Protein AF-0000000072570089 (afdb_homodimer)

Structure (mmCIF, N/CA/C/O backbone):
data_AF-0000000072570089-model_v1
#
loop_
_entity.id
_entity.type
_entity.pdbx_description
1 polymer 'Hypothetical integral membrane protein'
#
loop_
_atom_site.group_PDB
_atom_site.id
_atom_site.type_symbol
_atom_site.label_atom_id
_atom_site.label_alt_id
_atom_site.label_comp_id
_atom_site.label_asym_id
_atom_site.label_entity_id
_atom_site.label_seq_id
_atom_site.pdbx_PDB_ins_code
_atom_site.Cartn_x
_atom_site.Cartn_y
_atom_site.Cartn_z
_atom_site.occupancy
_atom_site.B_iso_or_equiv
_atom_site.auth_seq_id
_atom_site.auth_comp_id
_atom_site.auth_asym_id
_atom_site.auth_atom_id
_atom_site.pdbx_PDB_model_num
ATOM 1 N N . MET A 1 1 ? -18.391 11.695 4.672 1 82.62 1 MET A N 1
ATOM 2 C CA . MET A 1 1 ? -18.234 10.727 5.754 1 82.62 1 MET A CA 1
ATOM 3 C C . MET A 1 1 ? -19.578 10.422 6.406 1 82.62 1 MET A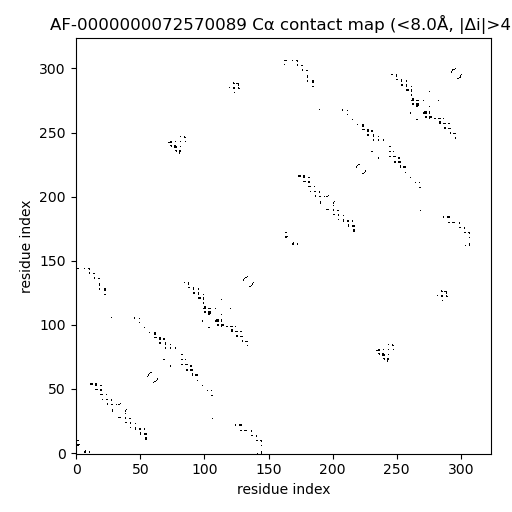 C 1
ATOM 5 O O . MET A 1 1 ? -20.5 11.242 6.367 1 82.62 1 MET A O 1
ATOM 9 N N . PRO A 1 2 ? -19.562 9.242 6.91 1 88.94 2 PRO A N 1
ATOM 10 C CA . PRO A 1 2 ? -20.812 8.867 7.57 1 88.94 2 PRO A CA 1
ATOM 11 C C . PRO A 1 2 ? -21.141 9.758 8.773 1 88.94 2 PRO A C 1
ATOM 13 O O . PRO A 1 2 ? -20.234 10.086 9.555 1 88.94 2 PRO A O 1
ATOM 16 N N . ARG A 1 3 ? -22.375 10.141 8.938 1 89.62 3 ARG A N 1
ATOM 17 C CA . ARG A 1 3 ? -22.797 11.055 9.984 1 89.62 3 ARG A CA 1
ATOM 18 C C . ARG A 1 3 ? -23.469 10.297 11.133 1 89.62 3 ARG A C 1
ATOM 20 O O . ARG A 1 3 ? -23.594 10.828 12.242 1 89.62 3 ARG A O 1
ATOM 27 N N . ASN A 1 4 ? -23.969 9.133 10.883 1 90.31 4 ASN A N 1
ATOM 28 C CA . ASN A 1 4 ? -24.625 8.281 11.867 1 90.31 4 ASN A CA 1
ATOM 29 C C . ASN A 1 4 ? -24.359 6.805 11.602 1 90.31 4 ASN A C 1
ATOM 31 O O . ASN A 1 4 ? -23.672 6.453 10.641 1 90.31 4 ASN A O 1
ATOM 35 N N . LYS A 1 5 ? -24.859 5.988 12.43 1 90.44 5 LYS A N 1
ATOM 36 C CA . LYS A 1 5 ? -24.594 4.551 12.367 1 90.44 5 LYS A CA 1
ATOM 37 C C . LYS A 1 5 ? -25.188 3.939 11.109 1 90.44 5 LYS A C 1
ATOM 39 O O . LYS A 1 5 ? -24.594 3.049 10.5 1 90.44 5 LYS A O 1
ATOM 44 N N . LYS A 1 6 ? -26.359 4.398 10.812 1 92.19 6 LYS A N 1
ATOM 45 C CA . LYS A 1 6 ? -27.016 3.871 9.625 1 92.19 6 LYS A CA 1
ATOM 46 C C . LYS A 1 6 ? -26.203 4.148 8.367 1 92.19 6 LYS A C 1
ATOM 48 O O . LYS A 1 6 ? -26.016 3.26 7.535 1 92.19 6 LYS A O 1
ATOM 53 N N . GLU A 1 7 ? -25.766 5.371 8.234 1 93.12 7 GLU A N 1
ATOM 54 C CA . GLU A 1 7 ? -24.922 5.734 7.098 1 93.12 7 GLU A CA 1
ATOM 55 C C . GLU A 1 7 ? -23.625 4.949 7.098 1 93.12 7 GLU A C 1
ATOM 57 O O . GLU A 1 7 ? -23.094 4.594 6.039 1 93.12 7 GLU A O 1
ATOM 62 N N . GLY A 1 8 ? -23.141 4.668 8.281 1 91.12 8 GLY A N 1
ATOM 63 C CA . GLY A 1 8 ? -21.938 3.875 8.406 1 91.12 8 GLY A CA 1
ATOM 64 C C . GLY A 1 8 ? -22.094 2.451 7.914 1 91.12 8 GLY A C 1
ATOM 65 O O . GLY A 1 8 ? -21.219 1.912 7.25 1 91.12 8 GLY A O 1
ATOM 66 N N . ILE A 1 9 ? -23.156 1.949 8.273 1 90.38 9 ILE A N 1
ATOM 67 C CA . ILE A 1 9 ? -23.438 0.578 7.875 1 90.38 9 ILE A CA 1
ATOM 68 C C . ILE A 1 9 ? -23.609 0.51 6.355 1 90.38 9 ILE A C 1
ATOM 70 O O . ILE A 1 9 ? -23.094 -0.406 5.711 1 90.38 9 ILE A O 1
ATOM 74 N N . ILE A 1 10 ? -24.297 1.444 5.812 1 91.31 10 ILE A N 1
ATOM 75 C CA . ILE A 1 10 ? -24.516 1.472 4.371 1 91.31 10 ILE A CA 1
ATOM 76 C C . ILE A 1 10 ? -23.172 1.622 3.648 1 91.31 10 ILE A C 1
ATOM 78 O O . ILE A 1 10 ? -22.906 0.933 2.66 1 91.31 10 ILE A O 1
ATOM 82 N N . PHE A 1 11 ? -22.406 2.537 4.129 1 92.94 11 PHE A N 1
ATOM 83 C CA . PHE A 1 11 ? -21.078 2.738 3.568 1 92.94 11 PHE A CA 1
ATOM 84 C C . PHE A 1 11 ? -20.281 1.444 3.604 1 92.94 11 PHE A C 1
ATOM 86 O O . PHE A 1 11 ? -19.656 1.062 2.607 1 92.94 11 PHE A O 1
ATOM 93 N N . GLY A 1 12 ? -20.297 0.784 4.699 1 91.81 12 GLY A N 1
ATOM 94 C CA . GLY A 1 12 ? -19.578 -0.462 4.879 1 91.81 12 GLY A CA 1
ATOM 95 C C . GLY A 1 12 ? -20.062 -1.572 3.965 1 91.81 12 GLY A C 1
ATOM 96 O O . GLY A 1 12 ? -19.25 -2.305 3.391 1 91.81 12 GLY A O 1
ATOM 97 N N . ILE A 1 13 ? -21.297 -1.671 3.873 1 94.12 13 ILE A N 1
ATOM 98 C CA . ILE A 1 13 ? -21.891 -2.707 3.039 1 94.12 13 ILE A CA 1
ATOM 99 C C . ILE A 1 13 ? -21.516 -2.479 1.579 1 94.12 13 ILE A C 1
ATOM 101 O O . ILE A 1 13 ? -21.094 -3.412 0.887 1 94.12 13 ILE A O 1
ATOM 105 N N . THR A 1 14 ? -21.672 -1.261 1.138 1 95.44 14 THR A N 1
ATOM 106 C CA . THR A 1 14 ? -21.344 -0.935 -0.244 1 95.44 14 THR A CA 1
ATOM 107 C C . THR A 1 14 ? -19.875 -1.248 -0.537 1 95.44 14 THR A C 1
ATOM 109 O O . THR A 1 14 ? -19.562 -1.878 -1.548 1 95.44 14 THR A O 1
ATOM 112 N N . MET A 1 15 ? -19.047 -0.825 0.347 1 95.5 15 MET A N 1
ATOM 113 C CA . MET A 1 15 ? -17.609 -1.066 0.174 1 95.5 15 MET A CA 1
ATOM 114 C C . MET A 1 15 ? -17.312 -2.561 0.138 1 95.5 15 MET A C 1
ATOM 116 O O . MET A 1 15 ? -16.562 -3.025 -0.713 1 95.5 15 MET A O 1
ATOM 120 N N . CYS A 1 16 ? -17.922 -3.236 0.971 1 96.5 16 CYS A N 1
ATOM 121 C CA . CYS A 1 16 ? -17.672 -4.668 1.108 1 96.5 16 CYS A CA 1
ATOM 122 C C . CYS A 1 16 ? -18.172 -5.43 -0.115 1 96.5 16 CYS A C 1
ATOM 124 O O . CYS A 1 16 ? -17.531 -6.375 -0.57 1 96.5 16 CYS A O 1
ATOM 126 N N . VAL A 1 17 ? -19.297 -5.066 -0.592 1 96.62 17 VAL A N 1
ATOM 127 C CA . VAL A 1 17 ? -19.859 -5.715 -1.77 1 96.62 17 VAL A CA 1
ATOM 128 C C . VAL A 1 17 ? -18.906 -5.57 -2.949 1 96.62 17 VAL A C 1
ATOM 130 O O . VAL A 1 17 ? -18.609 -6.551 -3.641 1 96.62 17 VAL A O 1
ATOM 133 N N . ILE A 1 18 ? -18.438 -4.406 -3.168 1 97.25 18 ILE A N 1
ATOM 134 C CA . ILE A 1 18 ? -17.531 -4.137 -4.273 1 97.25 18 ILE A CA 1
ATOM 135 C C . ILE A 1 18 ? -16.234 -4.926 -4.082 1 97.25 18 ILE A C 1
ATOM 137 O O . ILE A 1 18 ? -15.773 -5.613 -4.996 1 97.25 18 ILE A O 1
ATOM 141 N N . MET A 1 19 ? -15.703 -4.91 -2.908 1 97.56 19 MET A N 1
ATOM 142 C CA . MET A 1 19 ? -14.414 -5.535 -2.625 1 97.56 19 MET A CA 1
ATOM 143 C C . MET A 1 19 ? -14.508 -7.051 -2.75 1 97.56 19 MET A C 1
ATOM 145 O O . MET A 1 19 ? -13.656 -7.684 -3.379 1 97.56 19 MET A O 1
ATOM 149 N N . VAL A 1 20 ? -15.531 -7.582 -2.174 1 96.56 20 VAL A N 1
ATOM 150 C CA . VAL A 1 20 ? -15.695 -9.031 -2.176 1 96.56 20 VAL A CA 1
ATOM 151 C C . VAL A 1 20 ? -15.953 -9.523 -3.602 1 96.56 20 VAL A C 1
ATOM 153 O O . VAL A 1 20 ? -15.445 -10.57 -4 1 96.56 20 VAL A O 1
ATOM 156 N N . PHE A 1 21 ? -16.672 -8.789 -4.336 1 95.5 21 PHE A N 1
ATOM 157 C CA . PHE A 1 21 ? -17 -9.188 -5.703 1 95.5 21 PHE A CA 1
ATOM 158 C C . PHE A 1 21 ? -15.75 -9.211 -6.574 1 95.5 21 PHE A C 1
ATOM 160 O O . PHE A 1 21 ? -15.43 -10.227 -7.195 1 95.5 21 PHE A O 1
ATOM 167 N N . PHE A 1 22 ? -15.07 -8.18 -6.59 1 95.44 22 PHE A N 1
ATOM 168 C CA . PHE A 1 22 ? -13.93 -8.055 -7.48 1 95.44 22 PHE A CA 1
ATOM 169 C C . PHE A 1 22 ? -12.758 -8.906 -6.984 1 95.44 22 PHE A C 1
ATOM 171 O O . PHE A 1 22 ? -12.031 -9.5 -7.785 1 95.44 22 PHE A O 1
ATOM 178 N N . MET A 1 23 ? -12.578 -8.969 -5.723 1 95.69 23 MET A N 1
ATOM 179 C CA . MET A 1 23 ? -11.508 -9.805 -5.188 1 95.69 23 MET A CA 1
ATOM 180 C C . MET A 1 23 ? -11.82 -11.289 -5.379 1 95.69 23 MET A C 1
ATOM 182 O O . MET A 1 23 ? -10.922 -12.094 -5.621 1 95.69 23 MET A O 1
ATOM 186 N N . GLY A 1 24 ? -13.078 -11.602 -5.176 1 93.25 24 GLY A N 1
ATOM 187 C CA . GLY A 1 24 ? -13.484 -12.969 -5.461 1 93.25 24 GLY A CA 1
ATOM 188 C C . GLY A 1 24 ? -13.25 -13.375 -6.906 1 93.25 24 GLY A C 1
ATOM 189 O O . GLY A 1 24 ? -12.727 -14.453 -7.176 1 93.25 24 GLY A O 1
ATOM 190 N N . MET A 1 25 ? -13.641 -12.477 -7.77 1 92.25 25 MET A N 1
ATOM 191 C CA . MET A 1 25 ? -13.438 -12.719 -9.195 1 92.25 25 MET A CA 1
ATOM 192 C C . MET A 1 25 ? -11.953 -12.898 -9.508 1 92.25 25 MET A C 1
ATOM 194 O O . MET A 1 25 ? -11.578 -13.805 -10.242 1 92.25 25 MET A O 1
ATOM 198 N N . LEU A 1 26 ? -11.195 -12.125 -8.93 1 92.38 26 LEU A N 1
ATOM 199 C CA . LEU A 1 26 ? -9.75 -12.18 -9.156 1 92.38 26 LEU A CA 1
ATOM 200 C C . LEU A 1 26 ? -9.172 -13.492 -8.656 1 92.38 26 LEU A C 1
ATOM 202 O O . LEU A 1 26 ? -8.469 -14.188 -9.391 1 92.38 26 LEU A O 1
ATOM 206 N N . ASN A 1 27 ? -9.461 -13.859 -7.492 1 91.5 27 ASN A N 1
ATOM 207 C CA . ASN A 1 27 ? -8.891 -15.039 -6.859 1 91.5 27 ASN A CA 1
ATOM 208 C C . ASN A 1 27 ? -9.359 -16.328 -7.539 1 91.5 27 ASN A C 1
ATOM 210 O O . ASN A 1 27 ? -8.562 -17.234 -7.766 1 91.5 27 ASN A O 1
ATOM 214 N N . ILE A 1 28 ? -10.602 -16.391 -7.855 1 89.5 28 ILE A N 1
ATOM 215 C CA . ILE A 1 28 ? -11.148 -17.594 -8.477 1 89.5 28 ILE A CA 1
ATOM 216 C C . ILE A 1 28 ? -10.625 -17.719 -9.906 1 89.5 28 ILE A C 1
ATOM 218 O O . ILE A 1 28 ? -10.344 -18.828 -10.375 1 89.5 28 ILE A O 1
ATOM 222 N N . SER A 1 29 ? -10.531 -16.594 -10.617 1 90.38 29 SER A N 1
ATOM 223 C CA . SER A 1 29 ? -9.969 -16.609 -11.961 1 90.38 29 SER A CA 1
ATOM 224 C C . SER A 1 29 ? -8.531 -17.094 -11.961 1 90.38 29 SER A C 1
ATOM 226 O O . SER A 1 29 ? -8.125 -17.844 -12.844 1 90.38 29 SER A O 1
ATOM 228 N N . ILE A 1 30 ? -7.77 -16.703 -11.039 1 87.44 30 ILE A N 1
ATOM 229 C CA . ILE A 1 30 ? -6.375 -17.109 -10.93 1 87.44 30 ILE A CA 1
ATOM 230 C C . ILE A 1 30 ? -6.305 -18.594 -10.586 1 87.44 30 ILE A C 1
ATOM 232 O O . ILE A 1 30 ? -5.48 -19.328 -11.141 1 87.44 30 ILE A O 1
ATOM 236 N N . HIS A 1 31 ? -7.109 -19.016 -9.719 1 84.62 31 HIS A N 1
ATOM 237 C CA . HIS A 1 31 ? -7.148 -20.422 -9.312 1 84.62 31 HIS A CA 1
ATOM 238 C C . HIS A 1 31 ? -7.5 -21.312 -10.492 1 84.62 31 HIS A C 1
ATOM 240 O O . HIS A 1 31 ? -6.957 -22.422 -10.617 1 84.62 31 HIS A O 1
ATOM 246 N N . HIS A 1 32 ? -8.336 -20.828 -11.359 1 84.69 32 HIS A N 1
ATOM 247 C CA . HIS A 1 32 ? -8.773 -21.625 -12.492 1 84.69 32 HIS A CA 1
ATOM 248 C C . HIS A 1 32 ? -7.91 -21.359 -13.719 1 84.69 32 HIS A C 1
ATOM 250 O O . HIS A 1 32 ? -7.934 -22.141 -14.68 1 84.69 32 HIS A O 1
ATOM 256 N N . GLY A 1 33 ? -7.195 -20.281 -13.695 1 83.81 33 GLY A N 1
ATOM 257 C CA . GLY A 1 33 ? -6.281 -19.953 -14.773 1 83.81 33 GLY A CA 1
ATOM 258 C C . GLY A 1 33 ? -6.965 -19.25 -15.938 1 83.81 33 GLY A C 1
ATOM 259 O O . GLY A 1 33 ? -6.328 -18.953 -16.938 1 83.81 33 GLY A O 1
ATOM 260 N N . VAL A 1 34 ? -8.258 -19.156 -15.914 1 82.12 34 VAL A N 1
ATOM 261 C CA . VAL A 1 34 ? -9 -18.547 -17 1 82.12 34 VAL A CA 1
ATOM 262 C C . VAL A 1 34 ? -10.18 -17.75 -16.453 1 82.12 34 VAL A C 1
ATOM 264 O O . VAL A 1 34 ? -10.617 -17.984 -15.32 1 82.12 34 VAL A O 1
ATOM 267 N N . PHE A 1 35 ? -10.461 -16.781 -17.219 1 84.75 35 PHE A N 1
ATOM 268 C CA . PHE A 1 35 ? -11.695 -16.062 -16.891 1 84.75 35 PHE A CA 1
ATOM 269 C C . PHE A 1 35 ? -12.789 -16.406 -17.906 1 84.75 35 PHE A C 1
ATOM 271 O O . PHE A 1 35 ? -12.75 -15.93 -19.047 1 84.75 35 PHE A O 1
ATOM 278 N N . ASP A 1 36 ? -13.719 -17.312 -17.453 1 87.88 36 ASP A N 1
ATOM 279 C CA . ASP A 1 36 ? -14.82 -17.688 -18.328 1 87.88 36 ASP A CA 1
ATOM 280 C C . ASP A 1 36 ? -16.141 -17.672 -17.578 1 87.88 36 ASP A C 1
ATOM 282 O O . ASP A 1 36 ? -16.219 -17.203 -16.438 1 87.88 36 ASP A O 1
ATOM 286 N N . GLY A 1 37 ? -17.125 -17.938 -18.234 1 87.44 37 GLY A N 1
ATOM 287 C CA . GLY A 1 37 ? -18.453 -17.922 -17.656 1 87.44 37 GLY A CA 1
ATOM 288 C C . GLY A 1 37 ? -18.578 -18.828 -16.438 1 87.44 37 GLY A C 1
ATOM 289 O O . GLY A 1 37 ? -19.297 -18.5 -15.492 1 87.44 37 GLY A O 1
ATOM 290 N N . GLU A 1 38 ? -17.922 -19.891 -16.5 1 87.19 38 GLU A N 1
ATOM 291 C CA . GLU A 1 38 ? -17.938 -20.828 -15.383 1 87.19 38 GLU A CA 1
ATOM 292 C C . GLU A 1 38 ? -17.359 -20.188 -14.125 1 87.19 38 GLU A C 1
ATOM 294 O O . GLU A 1 38 ? -17.891 -20.359 -13.031 1 87.19 38 GLU A O 1
ATOM 299 N N . VAL A 1 39 ? -16.266 -19.484 -14.281 1 85.81 39 VAL A N 1
ATOM 300 C CA . VAL A 1 39 ? -15.617 -18.797 -13.172 1 85.81 39 VAL A CA 1
ATOM 301 C C . VAL A 1 39 ? -16.578 -17.766 -12.57 1 85.81 39 VAL A C 1
ATOM 303 O O . VAL A 1 39 ? -16.672 -17.625 -11.352 1 85.81 39 VAL A O 1
ATOM 306 N N . MET A 1 40 ? -17.297 -17.125 -13.414 1 89.5 40 MET A N 1
ATOM 307 C CA . MET A 1 40 ? -18.266 -16.125 -12.953 1 89.5 40 MET A CA 1
ATOM 308 C C . MET A 1 40 ? -19.359 -16.781 -12.102 1 89.5 40 MET A C 1
ATOM 310 O O . MET A 1 40 ? -19.734 -16.25 -11.055 1 89.5 40 MET A O 1
ATOM 314 N N . ILE A 1 41 ? -19.812 -17.891 -12.539 1 90.94 41 ILE A N 1
ATOM 315 C CA . ILE A 1 41 ? -20.859 -18.609 -11.812 1 90.94 41 ILE A CA 1
ATOM 316 C C . ILE A 1 41 ? -20.328 -19.078 -10.461 1 90.94 41 ILE A C 1
ATOM 318 O O . ILE A 1 41 ? -21.016 -18.953 -9.438 1 90.94 41 ILE A O 1
ATOM 322 N N . ILE A 1 42 ? -19.156 -19.594 -10.445 1 87.94 42 ILE A N 1
ATOM 323 C CA . ILE A 1 42 ? -18.547 -20.047 -9.203 1 87.94 42 ILE A CA 1
ATOM 324 C C . ILE A 1 42 ? -18.391 -18.859 -8.242 1 87.94 42 ILE A C 1
ATOM 326 O O . ILE A 1 42 ? -18.656 -18.984 -7.047 1 87.94 42 ILE A O 1
ATOM 330 N N . CYS A 1 43 ? -17.938 -17.75 -8.805 1 87.88 43 CYS A N 1
ATOM 331 C CA . CYS A 1 43 ? -17.766 -16.547 -8.008 1 87.88 43 CYS A CA 1
ATOM 332 C C . CYS A 1 43 ? -19.094 -16.109 -7.387 1 87.88 43 CYS A C 1
ATOM 334 O O . CYS A 1 43 ? -19.141 -15.766 -6.203 1 87.88 43 CYS A O 1
ATOM 336 N N . LEU A 1 44 ? -20.109 -16.156 -8.172 1 91.56 44 LEU A N 1
ATOM 337 C CA . LEU A 1 44 ? -21.422 -15.695 -7.715 1 91.56 44 LEU A CA 1
ATOM 338 C C . LEU A 1 44 ? -21.969 -16.609 -6.633 1 91.56 44 LEU A C 1
ATOM 340 O O . LEU A 1 44 ? -22.641 -16.156 -5.699 1 91.56 44 LEU A O 1
ATOM 344 N N . LYS A 1 45 ? -21.672 -17.844 -6.754 1 90.94 45 LYS A N 1
ATOM 345 C CA . LYS A 1 45 ? -22.141 -18.812 -5.766 1 90.94 45 LYS A CA 1
ATOM 346 C C . LYS A 1 45 ? -21.391 -18.656 -4.445 1 90.94 45 LYS A C 1
ATOM 348 O O . LYS A 1 45 ? -21.953 -18.875 -3.373 1 90.94 45 LYS A O 1
ATOM 353 N N . ALA A 1 46 ? -20.172 -18.281 -4.551 1 90.5 46 ALA A N 1
ATOM 354 C CA . ALA A 1 46 ? -19.344 -18.141 -3.357 1 90.5 46 ALA A CA 1
ATOM 355 C C . ALA A 1 46 ? -19.562 -16.766 -2.705 1 90.5 46 ALA A C 1
ATOM 357 O O . ALA A 1 46 ? -19.234 -16.578 -1.532 1 90.5 46 ALA A O 1
ATOM 358 N N . PHE A 1 47 ? -20.125 -15.867 -3.404 1 94.12 47 PHE A N 1
ATOM 359 C CA . PHE A 1 47 ? -20.203 -14.461 -3.035 1 94.12 47 PHE A CA 1
ATOM 360 C C . PHE A 1 47 ? -20.984 -14.281 -1.738 1 94.12 47 PHE A C 1
ATOM 362 O O . PHE A 1 47 ? -20.516 -13.602 -0.818 1 94.12 47 PHE A O 1
ATOM 369 N N . PRO A 1 48 ? -22.109 -14.852 -1.573 1 94.94 48 PRO A N 1
ATOM 370 C CA . PRO A 1 48 ? -22.906 -14.57 -0.371 1 94.94 48 PRO A CA 1
ATOM 371 C C . PRO A 1 48 ? -22.188 -14.977 0.913 1 94.94 48 PRO A C 1
ATOM 373 O O . PRO A 1 48 ? -22.188 -14.227 1.894 1 94.94 48 PRO A O 1
ATOM 376 N N . VAL A 1 49 ? -21.625 -16.109 0.9 1 95.69 49 VAL A N 1
ATOM 377 C CA . VAL A 1 49 ? -20.953 -16.609 2.096 1 95.69 49 VAL A CA 1
ATOM 378 C C . VAL A 1 49 ? -19.719 -15.734 2.389 1 95.69 49 VAL A C 1
ATOM 380 O O . VAL A 1 49 ? -19.516 -15.305 3.527 1 95.69 49 VAL A O 1
ATOM 383 N N . THR A 1 50 ? -18.938 -15.516 1.369 1 95.62 50 THR A N 1
ATOM 384 C CA . THR A 1 50 ? -17.734 -14.703 1.544 1 95.62 50 THR A CA 1
ATOM 385 C C . THR A 1 50 ? -18.094 -13.297 2.008 1 95.62 50 THR A C 1
ATOM 387 O O . THR A 1 50 ? -17.391 -12.711 2.832 1 95.62 50 THR A O 1
ATOM 390 N N . PHE A 1 51 ? -19.156 -12.789 1.481 1 96.75 51 PHE A N 1
ATOM 391 C CA . PHE A 1 51 ? -19.609 -11.453 1.848 1 96.75 51 PHE A CA 1
ATOM 392 C C . PHE A 1 51 ? -19.969 -11.391 3.328 1 96.75 51 PHE A C 1
ATOM 394 O O . PHE A 1 51 ? -19.531 -10.477 4.035 1 96.75 51 PHE A O 1
ATOM 401 N N . ILE A 1 52 ? -20.703 -12.281 3.744 1 96.69 52 ILE A N 1
ATOM 402 C CA . ILE A 1 52 ? -21.141 -12.305 5.133 1 96.69 52 ILE A CA 1
ATOM 403 C C . ILE A 1 52 ? -19.938 -12.43 6.062 1 96.69 52 ILE A C 1
ATOM 405 O O . ILE A 1 52 ? -19.828 -11.688 7.039 1 96.69 52 ILE A O 1
ATOM 409 N N . VAL A 1 53 ? -19.109 -13.312 5.801 1 96.88 53 VAL A N 1
ATOM 410 C CA . VAL A 1 53 ? -17.938 -13.539 6.629 1 96.88 53 VAL A CA 1
ATOM 411 C C . VAL A 1 53 ? -17.062 -12.289 6.648 1 96.88 53 VAL A C 1
ATOM 413 O O . VAL A 1 53 ? -16.641 -11.844 7.711 1 96.88 53 VAL A O 1
ATOM 416 N N . ALA A 1 54 ? -16.828 -11.734 5.473 1 96.75 54 ALA A N 1
ATOM 417 C CA . ALA A 1 54 ? -15.992 -10.539 5.367 1 96.75 54 ALA A CA 1
ATOM 418 C C . ALA A 1 54 ? -16.625 -9.367 6.121 1 96.75 54 ALA A C 1
ATOM 420 O O . ALA A 1 54 ? -15.922 -8.617 6.809 1 96.75 54 ALA A O 1
ATOM 421 N N . PHE A 1 55 ? -17.859 -9.281 6.012 1 95.62 55 PHE A N 1
ATOM 422 C CA . PHE A 1 55 ? -18.562 -8.18 6.652 1 95.62 55 PHE A CA 1
ATOM 423 C C . PHE A 1 55 ? -18.484 -8.297 8.172 1 95.62 55 PHE A C 1
ATOM 425 O O . PHE A 1 55 ? -18.297 -7.301 8.867 1 95.62 55 PHE A O 1
ATOM 432 N N . ILE A 1 56 ? -18.625 -9.422 8.609 1 95.81 56 ILE A N 1
ATOM 433 C CA . ILE A 1 56 ? -18.562 -9.664 10.047 1 95.81 56 ILE A CA 1
ATOM 434 C C . ILE A 1 56 ? -17.156 -9.391 10.562 1 95.81 56 ILE A C 1
ATOM 436 O O . ILE A 1 56 ? -16.969 -8.703 11.57 1 95.81 56 ILE A O 1
ATOM 440 N N . ILE A 1 57 ? -16.203 -9.875 9.922 1 96.5 57 ILE A N 1
ATOM 441 C CA . ILE A 1 57 ? -14.82 -9.703 10.328 1 96.5 57 ILE A CA 1
ATOM 442 C C . ILE A 1 57 ? -14.453 -8.227 10.289 1 96.5 57 ILE A C 1
ATOM 444 O O . ILE A 1 57 ? -13.789 -7.719 11.195 1 96.5 57 ILE A O 1
ATOM 448 N N . GLU A 1 58 ? -14.883 -7.578 9.242 1 94.88 58 GLU A N 1
ATOM 449 C CA . GLU A 1 58 ? -14.602 -6.152 9.109 1 94.88 58 GLU A CA 1
ATOM 450 C C . GLU A 1 58 ? -15.188 -5.359 10.281 1 94.88 58 GLU A C 1
ATOM 452 O O . GLU A 1 58 ? -14.516 -4.5 10.852 1 94.88 58 GLU A O 1
ATOM 457 N N . GLY A 1 59 ? -16.391 -5.559 10.602 1 92.25 59 GLY A N 1
ATOM 458 C CA . GLY A 1 59 ? -17.078 -4.809 11.656 1 92.25 59 GLY A CA 1
ATOM 459 C C . GLY A 1 59 ? -16.625 -5.199 13.047 1 92.25 59 GLY A C 1
ATOM 460 O O . GLY A 1 59 ? -16.5 -4.348 13.93 1 92.25 59 GLY A O 1
ATOM 461 N N . ALA A 1 60 ? -16.281 -6.422 13.234 1 94.19 60 ALA A N 1
ATOM 462 C CA . ALA A 1 60 ? -16.031 -6.938 14.57 1 94.19 60 ALA A CA 1
ATOM 463 C C . ALA A 1 60 ? -14.547 -6.867 14.922 1 94.19 60 ALA A C 1
ATOM 465 O O . ALA A 1 60 ? -14.188 -6.672 16.078 1 94.19 60 ALA A O 1
ATOM 466 N N . ILE A 1 61 ? -13.711 -7.008 14 1 95.81 61 ILE A N 1
ATOM 467 C CA . ILE A 1 61 ? -12.289 -7.125 14.297 1 95.81 61 ILE A CA 1
ATOM 468 C C . ILE A 1 61 ? -11.523 -6.008 13.602 1 95.81 61 ILE A C 1
ATOM 470 O O . ILE A 1 61 ? -10.992 -5.105 14.25 1 95.81 61 ILE A O 1
ATOM 474 N N . VAL A 1 62 ? -11.586 -5.992 12.32 1 95.75 62 VAL A N 1
ATOM 475 C CA . VAL A 1 62 ? -10.727 -5.117 11.531 1 95.75 62 VAL A CA 1
ATOM 476 C C . VAL A 1 62 ? -11.102 -3.658 11.781 1 95.75 62 VAL A C 1
ATOM 478 O O . VAL A 1 62 ? -10.227 -2.797 11.875 1 95.75 62 VAL A O 1
ATOM 481 N N . GLY A 1 63 ? -12.383 -3.373 11.883 1 93.69 63 GLY A N 1
ATOM 482 C CA . GLY A 1 63 ? -12.828 -2.018 12.172 1 93.69 63 GLY A CA 1
ATOM 483 C C . GLY A 1 63 ? -12.305 -1.493 13.5 1 93.69 63 GLY A C 1
ATOM 484 O O . GLY A 1 63 ? -11.883 -0.341 13.594 1 93.69 63 GLY A O 1
ATOM 485 N N . LYS A 1 64 ? -12.352 -2.283 14.469 1 95.38 64 LYS A N 1
ATOM 486 C CA . LYS A 1 64 ? -11.859 -1.89 15.781 1 95.38 64 LYS A CA 1
ATOM 487 C C . LYS A 1 64 ? -10.352 -1.651 15.758 1 95.38 64 LYS A C 1
ATOM 489 O O . LYS A 1 64 ? -9.859 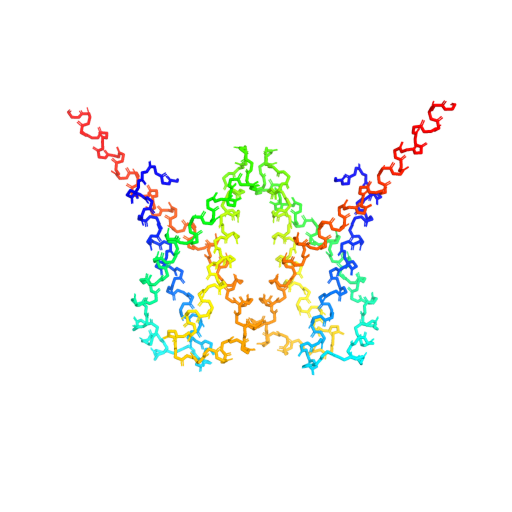-0.673 16.328 1 95.38 64 LYS A O 1
ATOM 494 N N . VAL A 1 65 ? -9.68 -2.533 15.164 1 96.44 65 VAL A N 1
ATOM 495 C CA . VAL A 1 65 ? -8.227 -2.406 15.055 1 96.44 65 VAL A CA 1
ATOM 496 C C . VAL A 1 65 ? -7.875 -1.147 14.273 1 96.44 65 VAL A C 1
ATOM 498 O O . VAL A 1 65 ? -6.973 -0.4 14.656 1 96.44 65 VAL A O 1
ATOM 501 N N . ASN A 1 66 ? -8.594 -0.958 13.164 1 95.62 66 ASN A N 1
ATOM 502 C CA . ASN A 1 66 ? -8.375 0.226 12.344 1 95.62 66 ASN A CA 1
ATOM 503 C C . ASN A 1 66 ? -8.578 1.51 13.141 1 95.62 66 ASN A C 1
ATOM 505 O O . ASN A 1 66 ? -7.797 2.455 13.016 1 95.62 66 ASN A O 1
ATOM 509 N N . GLY A 1 67 ? -9.688 1.519 13.914 1 94.75 67 GLY A N 1
ATOM 510 C CA . GLY A 1 67 ? -9.93 2.676 14.766 1 94.75 67 GLY A CA 1
ATOM 511 C C . GLY A 1 67 ? -8.773 2.988 15.695 1 94.75 67 GLY A C 1
ATOM 512 O O . GLY A 1 67 ? -8.367 4.145 15.82 1 94.75 67 GLY A O 1
ATOM 513 N N . MET A 1 68 ? -8.234 2.008 16.266 1 96.38 68 MET A N 1
ATOM 514 C CA . MET A 1 68 ? -7.113 2.16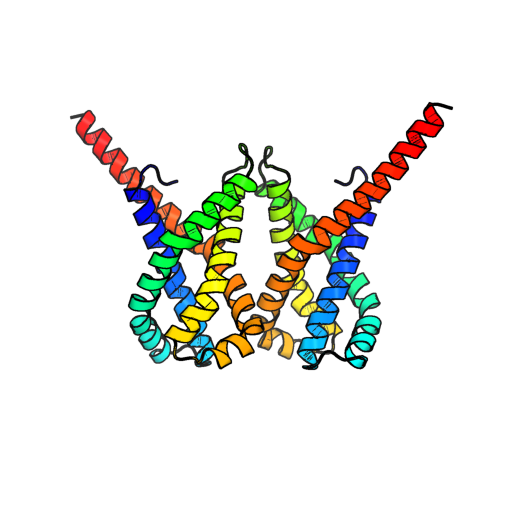6 17.172 1 96.38 68 MET A CA 1
ATOM 515 C C . MET A 1 68 ? -5.879 2.672 16.438 1 96.38 68 MET A C 1
ATOM 517 O O . MET A 1 68 ? -5.16 3.537 16.938 1 96.38 68 MET A O 1
ATOM 521 N N . LEU A 1 69 ? -5.684 2.17 15.32 1 96.06 69 LEU A N 1
ATOM 522 C CA . LEU A 1 69 ? -4.504 2.543 14.547 1 96.06 69 LEU A CA 1
ATOM 523 C C . LEU A 1 69 ? -4.625 3.975 14.031 1 96.06 69 LEU A C 1
ATOM 525 O O . LEU A 1 69 ? -3.643 4.719 14.023 1 96.06 69 LEU A O 1
ATOM 529 N N . LEU A 1 70 ? -5.773 4.273 13.609 1 94.88 70 LEU A N 1
ATOM 530 C CA . LEU A 1 70 ? -5.992 5.633 13.125 1 94.88 70 LEU A CA 1
ATOM 531 C C . LEU A 1 70 ? -5.77 6.648 14.242 1 94.88 70 LEU A C 1
ATOM 533 O O . LEU A 1 70 ? -5.18 7.707 14.016 1 94.88 70 LEU A O 1
ATOM 537 N N . GLU A 1 71 ? -6.254 6.312 15.383 1 94.62 71 GLU A N 1
ATOM 538 C CA . GLU A 1 71 ? -6.066 7.199 16.531 1 94.62 71 GLU A CA 1
ATOM 539 C C . GLU A 1 71 ? -4.586 7.359 16.859 1 94.62 71 GLU A C 1
ATOM 541 O O . GLU A 1 71 ? -4.152 8.43 17.297 1 94.62 71 GLU A O 1
ATOM 546 N N . LYS A 1 72 ? -3.924 6.375 16.609 1 95 72 LYS A N 1
ATOM 547 C CA . LYS A 1 72 ? -2.512 6.367 16.984 1 95 72 LYS A CA 1
ATOM 548 C C . LYS A 1 72 ? -1.658 7.047 15.914 1 95 72 LYS A C 1
ATOM 550 O O . LYS A 1 72 ? -0.696 7.75 16.234 1 95 72 LYS A O 1
ATOM 555 N N . PHE A 1 73 ? -1.999 6.895 14.672 1 94.06 73 PHE A N 1
ATOM 556 C CA . PHE A 1 73 ? -1.065 7.27 13.617 1 94.06 73 PHE A CA 1
ATOM 557 C C . PHE A 1 73 ? -1.56 8.5 12.875 1 94.06 73 PHE A C 1
ATOM 559 O O . PHE A 1 73 ? -0.772 9.203 12.242 1 94.06 73 PHE A O 1
ATOM 566 N N . CYS A 1 74 ? -2.799 8.695 12.922 1 91.5 74 CYS A N 1
ATOM 567 C CA . CYS A 1 74 ? -3.346 9.844 12.203 1 91.5 74 CYS A CA 1
ATOM 568 C C . CYS A 1 74 ? -3.305 11.102 13.07 1 91.5 74 CYS A C 1
ATOM 570 O O . CYS A 1 74 ? -3.648 11.055 14.258 1 91.5 74 CYS A O 1
ATOM 572 N N . GLY A 1 75 ? -2.875 12.18 12.492 1 88.94 75 GLY A N 1
ATOM 573 C CA . GLY A 1 75 ? -2.885 13.461 13.188 1 88.94 75 GLY A CA 1
ATOM 574 C C . GLY A 1 75 ? -4.246 14.125 13.195 1 88.94 75 GLY A C 1
ATOM 575 O O . GLY A 1 75 ? -5.082 13.852 12.328 1 88.94 75 GLY A O 1
ATOM 576 N N . GLU A 1 76 ? -4.406 15.055 14.078 1 88.75 76 GLU A N 1
ATOM 577 C CA . GLU A 1 76 ? -5.676 15.758 14.227 1 88.75 76 GLU A CA 1
ATOM 578 C C . GLU A 1 76 ? -5.965 16.641 13.023 1 88.75 76 GLU A C 1
ATOM 580 O O . GLU A 1 76 ? -7.121 16.844 12.656 1 88.75 76 GLU A O 1
ATOM 585 N N . LYS A 1 77 ? -4.945 17.078 12.445 1 91.56 77 LYS A N 1
ATOM 586 C CA . LYS A 1 77 ? -5.137 18.031 11.359 1 91.56 77 LYS A CA 1
ATOM 587 C C . LYS A 1 77 ? -4.824 17.391 10.008 1 91.56 77 LYS A C 1
ATOM 589 O O . LYS A 1 77 ? -4.613 18.109 9.023 1 91.56 77 LYS A O 1
ATOM 594 N N . ASP A 1 78 ? -4.816 16.172 10.016 1 93.44 78 ASP A N 1
ATOM 595 C CA . ASP A 1 78 ? -4.535 15.492 8.75 1 93.44 78 ASP A CA 1
ATOM 596 C C . ASP A 1 78 ? -5.648 15.742 7.734 1 93.44 78 ASP A C 1
ATOM 598 O O . ASP A 1 78 ? -6.824 15.797 8.094 1 93.44 78 ASP A O 1
ATOM 602 N N . SER A 1 79 ? -5.25 15.867 6.508 1 93.81 79 SER A N 1
ATOM 603 C CA . SER A 1 79 ? -6.207 16.078 5.43 1 93.81 79 SER A CA 1
ATOM 604 C C . SER A 1 79 ? -7.078 14.836 5.219 1 93.81 79 SER A C 1
ATOM 606 O O . SER A 1 79 ? -6.762 13.758 5.719 1 93.81 79 SER A O 1
ATOM 608 N N . VAL A 1 80 ? -8.172 15.031 4.516 1 91.88 80 VAL A N 1
ATOM 609 C CA . VAL A 1 80 ? -9.086 13.938 4.191 1 91.88 80 VAL A CA 1
ATOM 610 C C . VAL A 1 80 ? -8.344 12.867 3.396 1 91.88 80 VAL A C 1
ATOM 612 O O . VAL A 1 80 ? -8.531 11.664 3.633 1 91.88 80 VAL A O 1
ATOM 615 N N . ASN A 1 81 ? -7.508 13.289 2.502 1 94.62 81 ASN A N 1
ATOM 616 C CA . ASN A 1 81 ? -6.734 12.352 1.694 1 94.62 81 ASN A CA 1
ATOM 617 C C . ASN A 1 81 ? -5.844 11.469 2.561 1 94.62 81 ASN A C 1
ATOM 619 O O . ASN A 1 81 ? -5.715 10.273 2.309 1 94.62 81 ASN A O 1
ATOM 623 N N . ALA A 1 82 ? -5.227 12.094 3.486 1 95.62 82 ALA A N 1
ATOM 624 C CA . ALA A 1 82 ? -4.348 11.352 4.383 1 95.62 82 ALA A CA 1
ATOM 625 C C . ALA A 1 82 ? -5.133 10.312 5.184 1 95.62 82 ALA A C 1
ATOM 627 O O . ALA A 1 82 ? -4.695 9.164 5.328 1 95.62 82 ALA A O 1
ATOM 628 N N . ARG A 1 83 ? -6.219 10.703 5.645 1 94.31 83 ARG A N 1
ATOM 629 C CA . ARG A 1 83 ? -7.047 9.797 6.434 1 94.31 83 ARG A CA 1
ATOM 630 C C . ARG A 1 83 ? -7.531 8.617 5.586 1 94.31 83 ARG A C 1
ATOM 632 O O . ARG A 1 83 ? -7.59 7.484 6.066 1 94.31 83 ARG A O 1
ATOM 639 N N . ILE A 1 84 ? -7.875 8.891 4.387 1 94.44 84 ILE A N 1
ATOM 640 C CA . ILE A 1 84 ? -8.312 7.848 3.461 1 94.44 84 ILE A CA 1
ATOM 641 C C . ILE A 1 84 ? -7.18 6.852 3.232 1 94.44 84 ILE A C 1
ATOM 643 O O . ILE A 1 84 ? -7.402 5.637 3.244 1 94.44 84 ILE A O 1
ATOM 647 N N . LEU A 1 85 ? -6.039 7.383 3.07 1 96.19 85 LEU A N 1
ATOM 648 C CA . LEU A 1 85 ? -4.902 6.516 2.791 1 96.19 85 LEU A CA 1
ATOM 649 C C . LEU A 1 85 ? -4.551 5.668 4.012 1 96.19 85 LEU A C 1
ATOM 651 O O . LEU A 1 85 ? -4.285 4.473 3.885 1 96.19 85 LEU A O 1
ATOM 655 N N . PHE A 1 86 ? -4.566 6.289 5.141 1 96.5 86 PHE A N 1
ATOM 656 C CA . PHE A 1 86 ? -4.324 5.539 6.367 1 96.5 86 PHE A CA 1
ATOM 657 C C . PHE A 1 86 ? -5.367 4.441 6.543 1 96.5 86 PHE A C 1
ATOM 659 O O . PHE A 1 86 ? -5.02 3.287 6.812 1 96.5 86 PHE A O 1
ATOM 666 N N . ASN A 1 87 ? -6.566 4.879 6.426 1 95.38 87 ASN A N 1
ATOM 667 C CA . ASN A 1 87 ? -7.664 3.928 6.574 1 95.38 87 ASN A CA 1
ATOM 668 C C . ASN A 1 87 ? -7.508 2.74 5.629 1 95.38 87 ASN A C 1
ATOM 670 O O . ASN A 1 87 ? -7.656 1.589 6.043 1 95.38 87 ASN A O 1
ATOM 674 N N . CYS A 1 88 ? -7.262 3.021 4.406 1 96.69 88 CYS A N 1
ATOM 675 C CA . CYS A 1 88 ? -7.086 1.984 3.398 1 96.69 88 CYS A CA 1
ATOM 676 C C . CYS A 1 88 ? -5.918 1.073 3.75 1 96.69 88 CYS A C 1
ATOM 678 O O . CYS A 1 88 ? -6.035 -0.151 3.68 1 96.69 88 CYS A O 1
ATOM 680 N N . PHE A 1 89 ? -4.809 1.703 4.105 1 97.56 89 PHE A N 1
ATOM 681 C CA . PHE A 1 89 ? -3.6 0.945 4.402 1 97.56 89 PHE A CA 1
ATOM 682 C C . PHE A 1 89 ? -3.83 -0.009 5.566 1 97.56 89 PHE A C 1
ATOM 684 O O . PHE A 1 89 ? -3.461 -1.184 5.5 1 97.56 89 PHE A O 1
ATOM 691 N N . PHE A 1 90 ? -4.457 0.464 6.621 1 97.38 90 PHE A N 1
ATOM 692 C CA . PHE A 1 90 ? -4.656 -0.339 7.82 1 97.38 90 PHE A CA 1
ATOM 693 C C . PHE A 1 90 ? -5.695 -1.428 7.578 1 97.38 90 PHE A C 1
ATOM 695 O O . PHE A 1 90 ? -5.457 -2.6 7.879 1 97.38 90 PHE A O 1
ATOM 702 N N . ILE A 1 91 ? -6.77 -1.062 6.988 1 97.31 91 ILE A N 1
ATOM 703 C CA . ILE A 1 91 ? -7.855 -2.018 6.793 1 97.31 91 ILE A CA 1
ATOM 704 C C . ILE A 1 91 ? -7.422 -3.1 5.805 1 97.31 91 ILE A C 1
ATOM 706 O O . ILE A 1 91 ? -7.617 -4.289 6.059 1 97.31 91 ILE A O 1
ATOM 710 N N . VAL A 1 92 ? -6.828 -2.682 4.766 1 97.69 92 VAL A N 1
ATOM 711 C CA . VAL A 1 92 ? -6.438 -3.635 3.732 1 97.69 92 VAL A CA 1
ATOM 712 C C . VAL A 1 92 ? -5.379 -4.586 4.281 1 97.69 92 VAL A C 1
ATOM 714 O O . VAL A 1 92 ? -5.395 -5.785 3.982 1 97.69 92 VAL A O 1
ATOM 717 N N . THR A 1 93 ? -4.418 -4.066 5.031 1 97.69 93 THR A N 1
ATOM 718 C CA . THR A 1 93 ? -3.381 -4.91 5.613 1 97.69 93 THR A CA 1
ATOM 719 C C . THR A 1 93 ? -3.99 -5.957 6.543 1 97.69 93 THR A C 1
ATOM 721 O O . THR A 1 93 ? -3.732 -7.152 6.395 1 97.69 93 THR A O 1
ATOM 724 N N . CYS A 1 94 ? -4.832 -5.535 7.438 1 97.75 94 CYS A N 1
ATOM 725 C CA . CYS A 1 94 ? -5.445 -6.445 8.398 1 97.75 94 CYS A CA 1
ATOM 726 C C . CYS A 1 94 ? -6.387 -7.422 7.703 1 97.75 94 CYS A C 1
ATOM 728 O O . CYS A 1 94 ? -6.301 -8.633 7.918 1 97.75 94 CYS A O 1
ATOM 730 N N . MET A 1 95 ? -7.219 -6.938 6.84 1 97.19 95 MET A N 1
ATOM 731 C CA . MET A 1 95 ? -8.242 -7.75 6.188 1 97.19 95 MET A CA 1
ATOM 732 C C . MET A 1 95 ? -7.609 -8.758 5.234 1 97.19 95 MET A C 1
ATOM 734 O O . MET A 1 95 ? -8.062 -9.898 5.141 1 97.19 95 MET A O 1
ATOM 738 N N . SER A 1 96 ? -6.629 -8.312 4.5 1 96.81 96 SER A N 1
ATOM 739 C CA . SER A 1 96 ? -6.012 -9.227 3.539 1 96.81 96 SER A CA 1
ATOM 740 C C . SER A 1 96 ? -5.289 -10.367 4.246 1 96.81 96 SER A C 1
ATOM 742 O O . SER A 1 96 ? -5.246 -11.484 3.736 1 96.81 96 SER A O 1
ATOM 744 N N . LEU A 1 97 ? -4.66 -10.117 5.387 1 97.06 97 LEU A N 1
ATOM 745 C CA . LEU A 1 97 ? -4.008 -11.164 6.16 1 97.06 97 LEU A CA 1
ATOM 746 C C . LEU A 1 97 ? -5.02 -12.203 6.629 1 97.06 97 LEU A C 1
ATOM 748 O O . LEU A 1 97 ? -4.793 -13.406 6.484 1 97.06 97 LEU A O 1
ATOM 752 N N . ILE A 1 98 ? -6.09 -11.75 7.113 1 97.25 98 ILE A N 1
ATOM 753 C CA . ILE A 1 98 ? -7.121 -12.633 7.648 1 97.25 98 ILE A CA 1
ATOM 754 C C . ILE A 1 98 ? -7.84 -13.344 6.504 1 97.25 98 ILE A C 1
ATOM 756 O O . ILE A 1 98 ? -7.988 -14.57 6.52 1 97.25 98 ILE A O 1
ATOM 760 N N . MET A 1 99 ? -8.234 -12.641 5.504 1 95.94 99 MET A N 1
ATOM 761 C CA . MET A 1 99 ? -9.086 -13.172 4.441 1 95.94 99 MET A CA 1
ATOM 762 C C . MET A 1 99 ? -8.289 -14.07 3.502 1 95.94 99 MET A C 1
ATOM 764 O O . MET A 1 99 ? -8.867 -14.859 2.756 1 95.94 99 MET A O 1
ATOM 768 N N . THR A 1 100 ? -6.945 -13.891 3.455 1 96 100 THR A N 1
ATOM 769 C CA . THR A 1 100 ? -6.145 -14.812 2.662 1 96 100 THR A CA 1
ATOM 770 C C . THR A 1 100 ? -6.293 -16.234 3.189 1 96 100 THR A C 1
ATOM 772 O O . THR A 1 100 ? -6.414 -17.188 2.41 1 96 100 THR A O 1
ATOM 775 N N . PHE A 1 101 ? -6.367 -16.375 4.473 1 95.69 101 PHE A N 1
ATOM 776 C CA . PHE A 1 101 ? -6.543 -17.688 5.074 1 95.69 101 PHE A CA 1
ATOM 777 C C . PHE A 1 101 ? -8 -18.125 4.988 1 95.69 101 PHE A C 1
ATOM 779 O O . PHE A 1 101 ? -8.297 -19.203 4.461 1 95.69 101 PHE A O 1
ATOM 786 N N . ILE A 1 102 ? -8.906 -17.281 5.414 1 94.69 102 ILE A N 1
ATOM 787 C CA . ILE A 1 102 ? -10.32 -17.625 5.469 1 94.69 102 ILE A CA 1
ATOM 788 C C . ILE A 1 102 ? -10.875 -17.781 4.055 1 94.69 102 ILE A C 1
ATOM 790 O O . ILE A 1 102 ? -11.602 -18.719 3.766 1 94.69 102 ILE A O 1
ATOM 794 N N . GLY A 1 103 ? -10.57 -16.891 3.189 1 90.56 103 GLY A N 1
ATOM 795 C CA . GLY A 1 103 ? -11.016 -16.969 1.808 1 90.56 103 GLY A CA 1
ATOM 796 C C . GLY A 1 103 ? -10.516 -18.203 1.089 1 90.56 103 GLY A C 1
ATOM 797 O O . GLY A 1 103 ? -11.25 -18.812 0.313 1 90.56 103 GLY A O 1
ATOM 798 N N . GLY A 1 104 ? -9.25 -18.5 1.334 1 90.62 104 GLY A N 1
ATOM 799 C CA . GLY A 1 104 ? -8.719 -19.734 0.772 1 90.62 104 GLY A CA 1
ATOM 800 C C . GLY A 1 104 ? -9.477 -20.969 1.222 1 90.62 104 GLY A C 1
ATOM 801 O O . GLY A 1 104 ? -9.789 -21.844 0.411 1 90.62 104 GLY A O 1
ATOM 802 N N . MET A 1 105 ? -9.789 -20.938 2.473 1 92 105 MET A N 1
ATOM 803 C CA . MET A 1 105 ? -10.516 -22.078 3.029 1 92 105 MET A CA 1
ATOM 804 C C . MET A 1 105 ? -11.938 -22.125 2.488 1 92 105 MET A C 1
ATOM 806 O O . MET A 1 105 ? -12.461 -23.203 2.195 1 92 105 MET A O 1
ATOM 810 N N . LEU A 1 106 ? -12.531 -21.016 2.303 1 89.88 106 LEU A N 1
ATOM 811 C CA . LEU A 1 106 ? -13.875 -20.938 1.735 1 89.88 106 LEU A CA 1
ATOM 812 C C . LEU A 1 106 ? -13.875 -21.375 0.272 1 89.88 106 LEU A C 1
ATOM 814 O O . LEU A 1 106 ? -14.883 -21.859 -0.236 1 89.88 106 LEU A O 1
ATOM 818 N N . GLY A 1 107 ? -12.766 -21.188 -0.392 1 86.5 107 GLY A N 1
ATOM 819 C CA . GLY A 1 107 ? -12.633 -21.578 -1.789 1 86.5 107 GLY A CA 1
ATOM 820 C C . GLY A 1 107 ? -12.328 -23.047 -1.977 1 86.5 107 GLY A C 1
ATOM 821 O O . GLY A 1 107 ? -12.234 -23.531 -3.107 1 86.5 107 GLY A O 1
ATOM 822 N N . GLY A 1 108 ? -12.078 -23.75 -0.879 1 87.69 108 GLY A N 1
ATOM 823 C CA . GLY A 1 108 ? -11.867 -25.188 -0.965 1 87.69 108 GLY A CA 1
ATOM 824 C C . GLY A 1 108 ? -10.422 -25.594 -0.766 1 87.69 108 GLY A C 1
ATOM 825 O O . GLY A 1 108 ? -10.078 -26.766 -0.885 1 87.69 108 GLY A O 1
ATOM 826 N N . ASP A 1 109 ? -9.562 -24.656 -0.509 1 91.12 109 ASP A N 1
ATOM 827 C CA . ASP A 1 109 ? -8.148 -24.969 -0.318 1 91.12 109 ASP A CA 1
ATOM 828 C C . ASP A 1 109 ? -7.879 -25.422 1.111 1 91.12 109 ASP A C 1
ATOM 830 O O . ASP A 1 109 ? -8.555 -25 2.049 1 91.12 109 ASP A O 1
ATOM 834 N N . SER A 1 110 ? -6.949 -26.375 1.246 1 93.44 110 SER A N 1
ATOM 835 C CA . SER A 1 110 ? -6.535 -26.797 2.576 1 93.44 110 SER A CA 1
ATOM 836 C C . SER A 1 110 ? -5.68 -25.734 3.262 1 93.44 110 SER A C 1
ATOM 838 O O . SER A 1 110 ? -5.074 -24.906 2.596 1 93.44 110 SER A O 1
ATOM 840 N N . LEU A 1 111 ? -5.676 -25.734 4.531 1 92.62 111 LEU A N 1
ATOM 841 C CA . LEU A 1 111 ? -4.871 -24.812 5.312 1 92.62 111 LEU A CA 1
ATOM 842 C C . LEU A 1 111 ? -3.393 -24.953 4.961 1 92.62 111 LEU A C 1
ATOM 844 O O . LEU A 1 111 ? -2.674 -23.953 4.879 1 92.62 111 LEU A O 1
ATOM 848 N N . SER A 1 112 ? -3.041 -26.141 4.762 1 94.5 112 SER A N 1
ATOM 849 C CA . SER A 1 112 ? -1.652 -26.406 4.414 1 94.5 112 SER A CA 1
ATOM 850 C C . SER A 1 112 ? -1.275 -25.766 3.084 1 94.5 112 SER A C 1
ATOM 852 O O . SER A 1 112 ? -0.2 -25.172 2.957 1 94.5 112 SER A O 1
ATOM 854 N N . LEU A 1 113 ? -2.146 -25.844 2.168 1 92.88 113 LEU A N 1
ATOM 855 C CA . LEU A 1 113 ? -1.896 -25.266 0.853 1 92.88 113 LEU A CA 1
ATOM 856 C C . LEU A 1 113 ? -1.834 -23.75 0.935 1 92.88 113 LEU A C 1
ATOM 858 O O . LEU A 1 113 ? -0.943 -23.125 0.351 1 92.88 113 LEU A O 1
ATOM 862 N N . VAL A 1 114 ? -2.75 -23.172 1.697 1 92.62 114 VAL A N 1
ATOM 863 C CA . VAL A 1 114 ? -2.812 -21.719 1.835 1 92.62 114 VAL A CA 1
ATOM 864 C C . VAL A 1 114 ? -1.537 -21.203 2.504 1 92.62 114 VAL A C 1
ATOM 866 O O . VAL A 1 114 ? -0.98 -20.188 2.096 1 92.62 114 VAL A O 1
ATOM 869 N N . THR A 1 115 ? -1.094 -21.906 3.523 1 94.31 115 THR A N 1
ATOM 870 C CA . THR A 1 115 ? 0.111 -21.516 4.242 1 94.31 115 THR A CA 1
ATOM 871 C C . THR A 1 115 ? 1.338 -21.625 3.34 1 94.31 115 THR A C 1
ATOM 873 O O . THR A 1 115 ? 2.229 -20.766 3.391 1 94.31 115 THR A O 1
ATOM 876 N N . LYS A 1 116 ? 1.331 -22.641 2.537 1 92.81 116 LYS A N 1
ATOM 877 C CA . LYS A 1 116 ? 2.447 -22.859 1.622 1 92.81 116 LYS A CA 1
ATOM 878 C C . LYS A 1 116 ? 2.521 -21.75 0.572 1 92.81 116 LYS A C 1
ATOM 880 O O . LYS A 1 116 ? 3.611 -21.328 0.187 1 92.81 116 LYS A O 1
ATOM 885 N N . GLU A 1 117 ? 1.38 -21.344 0.175 1 91.88 117 GLU A N 1
ATOM 886 C CA . GLU A 1 117 ? 1.319 -20.344 -0.888 1 91.88 117 GLU A CA 1
ATOM 887 C C . GLU A 1 117 ? 1.093 -18.938 -0.32 1 91.88 117 GLU A C 1
ATOM 889 O O . GLU A 1 117 ? 0.767 -18.016 -1.06 1 91.88 117 GLU A O 1
ATOM 894 N N . PHE A 1 118 ? 1.252 -18.812 0.897 1 94 118 PHE A N 1
ATOM 895 C CA . PHE A 1 118 ? 0.926 -17.578 1.599 1 94 118 PHE A CA 1
ATOM 896 C C . PHE A 1 118 ? 1.692 -16.406 1.006 1 94 118 PHE A C 1
ATOM 898 O O . PHE A 1 118 ? 1.116 -15.344 0.757 1 94 118 PHE A O 1
ATOM 905 N N . PHE A 1 119 ? 2.928 -16.594 0.718 1 90.75 119 PHE A N 1
ATOM 906 C CA . PHE A 1 119 ? 3.797 -15.492 0.311 1 90.75 119 PHE A CA 1
ATOM 907 C C . PHE A 1 119 ? 3.533 -15.102 -1.138 1 90.75 119 PHE A C 1
ATOM 909 O O . PHE A 1 119 ? 4.004 -14.062 -1.602 1 90.75 119 PHE A O 1
ATOM 916 N N . ILE A 1 120 ? 2.812 -15.93 -1.78 1 90.12 120 ILE A N 1
ATOM 917 C CA . ILE A 1 120 ? 2.402 -15.594 -3.141 1 90.12 120 ILE A CA 1
ATOM 918 C C . ILE A 1 120 ? 1.008 -14.977 -3.123 1 90.12 120 ILE A C 1
ATOM 920 O O . ILE A 1 120 ? 0.768 -13.953 -3.771 1 90.12 120 ILE A O 1
ATOM 924 N N . ARG A 1 121 ? 0.188 -15.508 -2.32 1 93.06 121 ARG A N 1
ATOM 925 C CA . ARG A 1 121 ? -1.217 -15.109 -2.295 1 93.06 121 ARG A CA 1
ATOM 926 C C . ARG A 1 121 ? -1.396 -13.773 -1.59 1 93.06 121 ARG A C 1
ATOM 928 O O . ARG A 1 121 ? -2.082 -12.883 -2.1 1 93.06 121 ARG A O 1
ATOM 935 N N . TRP A 1 122 ? -0.771 -13.625 -0.525 1 96.12 122 TRP A N 1
ATOM 936 C CA . TRP A 1 122 ? -1.043 -12.469 0.315 1 96.12 122 TRP A CA 1
ATOM 937 C C . TRP A 1 122 ? -0.595 -11.18 -0.372 1 96.12 122 TRP A C 1
ATOM 939 O O . TRP A 1 122 ? -1.355 -10.211 -0.448 1 96.12 122 TRP A O 1
ATOM 949 N N . PRO A 1 123 ? 0.626 -11.156 -0.865 1 95.88 123 PRO A N 1
ATOM 950 C CA . PRO A 1 123 ? 1.031 -9.914 -1.533 1 95.88 123 PRO A CA 1
ATOM 951 C C . PRO A 1 123 ? 0.131 -9.562 -2.717 1 95.88 123 PRO A C 1
ATOM 953 O O . PRO A 1 123 ? -0.164 -8.391 -2.941 1 95.88 123 PRO A O 1
ATOM 956 N N . ARG A 1 124 ? -0.216 -10.539 -3.402 1 94.56 124 ARG A N 1
ATOM 957 C CA . ARG A 1 124 ? -1.112 -10.32 -4.531 1 94.56 124 ARG A CA 1
ATOM 958 C C . ARG A 1 124 ? -2.453 -9.766 -4.07 1 94.56 124 ARG A C 1
ATOM 960 O O . ARG A 1 124 ? -2.965 -8.805 -4.652 1 94.56 124 ARG A O 1
ATOM 967 N N . ASN A 1 125 ? -2.98 -10.375 -3.072 1 96.25 125 ASN A N 1
ATOM 968 C CA . ASN A 1 125 ? -4.262 -9.938 -2.523 1 96.25 125 ASN A CA 1
ATOM 969 C C . ASN A 1 125 ? -4.168 -8.539 -1.933 1 96.25 125 ASN A C 1
ATOM 971 O O . ASN A 1 125 ? -5.074 -7.723 -2.107 1 96.25 125 ASN A O 1
ATOM 975 N N . PHE A 1 126 ? -3.135 -8.312 -1.214 1 97.75 126 PHE A N 1
ATOM 976 C CA . PHE A 1 126 ? -2.908 -7 -0.616 1 97.75 126 PHE A CA 1
ATOM 977 C C . PHE A 1 126 ? -2.885 -5.914 -1.686 1 97.75 126 PHE A C 1
ATOM 979 O O . PHE A 1 126 ? -3.572 -4.898 -1.562 1 97.75 126 PHE A O 1
ATOM 986 N N . CYS A 1 127 ? -2.078 -6.125 -2.658 1 97.44 127 CYS A N 1
ATOM 987 C CA . CYS A 1 127 ? -1.906 -5.141 -3.723 1 97.44 127 CYS A CA 1
ATOM 988 C C . CYS A 1 127 ? -3.223 -4.887 -4.445 1 97.44 127 CYS A C 1
ATOM 990 O O . CYS A 1 127 ? -3.625 -3.734 -4.625 1 97.44 127 CYS A O 1
ATOM 992 N N . ALA A 1 128 ? -3.859 -5.945 -4.836 1 96.88 128 ALA A N 1
ATOM 993 C CA . ALA A 1 128 ? -5.121 -5.824 -5.562 1 96.88 128 ALA A CA 1
ATOM 994 C C . ALA A 1 128 ? -6.168 -5.094 -4.723 1 96.88 128 ALA A C 1
ATOM 996 O O . ALA A 1 128 ? -6.848 -4.191 -5.215 1 96.88 128 ALA A O 1
ATOM 997 N N . ALA A 1 129 ? -6.227 -5.523 -3.477 1 97.81 129 ALA A N 1
ATOM 998 C CA . ALA A 1 129 ? -7.207 -4.914 -2.578 1 97.81 129 ALA A CA 1
ATOM 999 C C . ALA A 1 129 ? -6.887 -3.441 -2.344 1 97.81 129 ALA A C 1
ATOM 1001 O O . ALA A 1 129 ? -7.797 -2.609 -2.262 1 97.81 129 ALA A O 1
ATOM 1002 N N . PHE A 1 130 ? -5.652 -3.137 -2.188 1 98.19 130 PHE A N 1
ATOM 1003 C CA . PHE A 1 130 ? -5.215 -1.771 -1.916 1 98.19 130 PHE A CA 1
ATOM 1004 C C . PHE A 1 130 ? -5.617 -0.838 -3.053 1 98.19 130 PHE A C 1
ATOM 1006 O O . PHE A 1 130 ? -6.25 0.194 -2.82 1 98.19 130 PHE A O 1
ATOM 1013 N N . PHE A 1 131 ? -5.332 -1.202 -4.238 1 97.31 131 PHE A N 1
ATOM 1014 C CA . PHE A 1 131 ? -5.625 -0.362 -5.391 1 97.31 131 PHE A CA 1
ATOM 1015 C C . PHE A 1 131 ? -7.121 -0.358 -5.691 1 97.31 131 PHE A C 1
ATOM 1017 O O . PHE A 1 131 ? -7.68 0.671 -6.074 1 97.31 131 PHE A O 1
ATOM 1024 N N . LEU A 1 132 ? -7.707 -1.49 -5.527 1 97.75 132 LEU A N 1
ATOM 1025 C CA . LEU A 1 132 ? -9.156 -1.54 -5.719 1 97.75 132 LEU A CA 1
ATOM 1026 C C . LEU A 1 132 ? -9.867 -0.625 -4.727 1 97.75 132 LEU A C 1
ATOM 1028 O O . LEU A 1 132 ? -10.812 0.07 -5.09 1 97.75 132 LEU A O 1
ATOM 1032 N N . ASN A 1 133 ? -9.398 -0.652 -3.494 1 97.44 133 ASN A N 1
ATOM 1033 C CA . ASN A 1 133 ? -9.992 0.171 -2.445 1 97.44 133 ASN A CA 1
ATOM 1034 C C . ASN A 1 133 ? -9.844 1.659 -2.748 1 97.44 133 ASN A C 1
ATOM 1036 O O . ASN A 1 133 ? -10.828 2.404 -2.719 1 97.44 133 ASN A O 1
ATOM 1040 N N . ILE A 1 134 ? -8.68 2.07 -3.098 1 96.06 134 ILE A N 1
ATOM 1041 C CA . ILE A 1 134 ? -8.383 3.49 -3.258 1 96.06 134 ILE A CA 1
ATOM 1042 C C . ILE A 1 134 ? -8.984 3.998 -4.566 1 96.06 134 ILE A C 1
ATOM 1044 O O . ILE A 1 134 ? -9.438 5.145 -4.645 1 96.06 134 ILE A O 1
ATOM 1048 N N . LEU A 1 135 ? -9.008 3.176 -5.598 1 96.12 135 LEU A N 1
ATOM 1049 C CA . LEU A 1 135 ? -9.336 3.674 -6.93 1 96.12 135 LEU A CA 1
ATOM 1050 C C . LEU A 1 135 ? -10.812 3.459 -7.238 1 96.12 135 LEU A C 1
ATOM 1052 O O . LEU A 1 135 ? -11.406 4.199 -8.031 1 96.12 135 LEU A O 1
ATOM 1056 N N . VAL A 1 136 ? -11.398 2.49 -6.703 1 96.81 136 VAL A N 1
ATOM 1057 C CA . VAL A 1 136 ? -12.75 2.143 -7.133 1 96.81 136 VAL A CA 1
ATOM 1058 C C . VAL A 1 136 ? -13.68 2.082 -5.922 1 96.81 136 VAL A C 1
ATOM 1060 O O . VAL A 1 136 ? -14.531 2.951 -5.746 1 96.81 136 VAL A O 1
ATOM 1063 N N . ALA A 1 137 ? -13.414 1.146 -5.023 1 96.69 137 ALA A N 1
ATOM 1064 C CA . ALA A 1 137 ? -14.352 0.886 -3.938 1 96.69 137 ALA A CA 1
ATOM 1065 C C . ALA A 1 137 ? -14.539 2.125 -3.066 1 96.69 137 ALA A C 1
ATOM 1067 O O . ALA A 1 137 ? -15.664 2.467 -2.693 1 96.69 137 ALA A O 1
ATOM 1068 N N . GLY A 1 138 ? -13.445 2.785 -2.742 1 95.19 138 GLY A N 1
ATOM 1069 C CA . GLY A 1 138 ? -13.531 3.996 -1.943 1 95.19 138 GLY A CA 1
ATOM 1070 C C . GLY A 1 138 ? -14.359 5.086 -2.598 1 95.19 138 GLY A C 1
ATOM 1071 O O . GLY A 1 138 ? -15.414 5.461 -2.082 1 95.19 138 GLY A O 1
ATOM 1072 N N . PRO A 1 139 ? -13.898 5.543 -3.719 1 95.62 139 PRO A N 1
ATOM 1073 C CA . PRO A 1 139 ? -14.602 6.621 -4.41 1 95.62 139 PRO A CA 1
ATOM 1074 C C . PRO A 1 139 ? -16.062 6.266 -4.727 1 95.62 139 PRO A C 1
ATOM 1076 O O . PRO A 1 139 ? -16.938 7.109 -4.602 1 95.62 139 PRO A O 1
ATOM 1079 N N . VAL A 1 140 ? -16.328 5.113 -5.16 1 96.19 140 VAL A N 1
ATOM 1080 C CA . VAL A 1 140 ? -17.688 4.695 -5.484 1 96.19 140 VAL A CA 1
ATOM 1081 C C . VAL A 1 140 ? -18.547 4.676 -4.215 1 96.19 140 VAL A C 1
ATOM 1083 O O . VAL A 1 140 ? -19.672 5.184 -4.207 1 96.19 140 VAL A O 1
ATOM 1086 N N . SER A 1 141 ? -18.047 4.098 -3.154 1 96 141 SER A N 1
ATOM 1087 C CA . SER A 1 141 ? -18.781 4.023 -1.899 1 96 141 SER A CA 1
ATOM 1088 C C . SER A 1 141 ? -19.062 5.414 -1.339 1 96 141 SER A C 1
ATOM 1090 O O . SER A 1 141 ? -20.141 5.676 -0.806 1 96 141 SER A O 1
ATOM 1092 N N . ARG A 1 142 ? -18.094 6.277 -1.47 1 94.25 142 ARG A N 1
ATOM 1093 C CA . ARG A 1 142 ? -18.297 7.645 -1 1 94.25 142 ARG A CA 1
ATOM 1094 C C . ARG A 1 142 ? -19.328 8.375 -1.842 1 94.25 142 ARG A C 1
ATOM 1096 O O . ARG A 1 142 ? -20.109 9.18 -1.321 1 94.25 142 ARG A O 1
ATOM 1103 N N . ALA A 1 143 ? -19.281 8.133 -3.117 1 96.19 143 ALA A N 1
ATOM 1104 C CA . ALA A 1 143 ? -20.266 8.742 -4.008 1 96.19 143 ALA A CA 1
ATOM 1105 C C . ALA A 1 143 ? -21.672 8.273 -3.666 1 96.19 143 ALA A C 1
ATOM 1107 O O . ALA A 1 143 ? -22.609 9.07 -3.658 1 96.19 143 ALA A O 1
ATOM 1108 N N . ILE A 1 144 ? -21.797 7.066 -3.445 1 95.12 144 ILE A N 1
ATOM 1109 C CA . ILE A 1 144 ? -23.094 6.504 -3.096 1 95.12 144 ILE A CA 1
ATOM 1110 C C . ILE A 1 144 ? -23.578 7.086 -1.767 1 95.12 144 ILE A C 1
ATOM 1112 O O . ILE A 1 144 ? -24.75 7.449 -1.621 1 95.12 144 ILE A O 1
ATOM 1116 N N . LEU A 1 145 ? -22.719 7.145 -0.825 1 94.75 145 LEU A N 1
ATOM 1117 C CA . LEU A 1 145 ? -23.078 7.719 0.47 1 94.75 145 LEU A CA 1
ATOM 1118 C C . LEU A 1 145 ? -23.547 9.164 0.317 1 94.75 145 LEU A C 1
ATOM 1120 O O . LEU A 1 145 ? -24.531 9.57 0.929 1 94.75 145 LEU A O 1
ATOM 1124 N N . ARG A 1 146 ? -22.797 9.859 -0.512 1 94.62 146 ARG A N 1
ATOM 1125 C CA . ARG A 1 146 ? -23.156 11.258 -0.744 1 94.62 146 ARG A CA 1
ATOM 1126 C C . ARG A 1 146 ? -24.547 11.375 -1.361 1 94.62 146 ARG A C 1
ATOM 1128 O O . ARG A 1 146 ? -25.297 12.289 -1.033 1 94.62 146 ARG A O 1
ATOM 1135 N N . MET A 1 147 ? -24.781 10.547 -2.213 1 95.56 147 MET A N 1
ATOM 1136 C CA . MET A 1 147 ? -26.078 10.531 -2.859 1 95.56 147 MET A CA 1
ATOM 1137 C C . MET A 1 147 ? -27.188 10.266 -1.843 1 95.56 147 MET A C 1
ATOM 1139 O O . MET A 1 147 ? -28.234 10.914 -1.878 1 95.56 147 MET A O 1
ATOM 1143 N N . ILE A 1 148 ? -26.953 9.414 -1.028 1 92.5 148 ILE A N 1
ATOM 1144 C CA . ILE A 1 148 ? -27.922 9.055 -0.012 1 92.5 148 ILE A CA 1
ATOM 1145 C C . ILE A 1 148 ? -28.109 10.211 0.969 1 92.5 148 ILE A C 1
ATOM 1147 O O . ILE A 1 148 ? -29.234 10.516 1.38 1 92.5 148 ILE A O 1
ATOM 1151 N N . GLN A 1 149 ? -27.031 10.812 1.344 1 93.94 149 GLN A N 1
ATOM 1152 C CA . GLN A 1 149 ? -27.062 11.938 2.273 1 93.94 149 GLN A CA 1
ATOM 1153 C C . GLN A 1 149 ? -27.781 13.141 1.662 1 93.94 149 GLN A C 1
ATOM 1155 O O . GLN A 1 149 ? -28.516 13.844 2.35 1 93.94 149 GLN A O 1
ATOM 1160 N N . ARG A 1 150 ? -27.469 13.375 0.475 1 93.94 150 ARG A N 1
ATOM 1161 C CA . ARG A 1 150 ? -28.125 14.461 -0.231 1 93.94 150 ARG A CA 1
ATOM 1162 C C . ARG A 1 150 ? -29.641 14.242 -0.281 1 93.94 150 ARG A C 1
ATOM 1164 O O . ARG A 1 150 ? -30.422 15.188 -0.118 1 93.94 150 ARG A O 1
ATOM 1171 N N . SER A 1 151 ? -30 13.086 -0.57 1 92.25 151 SER A N 1
ATOM 1172 C CA . SER A 1 151 ? -31.422 12.75 -0.612 1 92.25 151 SER A CA 1
ATOM 1173 C C . SER A 1 151 ? -32.062 12.914 0.757 1 92.25 151 SER A C 1
ATOM 1175 O O . SER A 1 151 ? -33.219 13.398 0.858 1 92.25 151 SER A O 1
ATOM 1177 N N . ALA A 1 152 ? -31.391 12.523 1.804 1 89.88 152 ALA A N 1
ATOM 1178 C CA . ALA A 1 152 ? -31.906 12.656 3.164 1 89.88 152 ALA A CA 1
ATOM 1179 C C . ALA A 1 152 ? -32.031 14.125 3.559 1 89.88 152 ALA A C 1
ATOM 1181 O O . ALA A 1 152 ? -33 14.516 4.219 1 89.88 152 ALA A O 1
ATOM 1182 N N . ASP A 1 153 ? -31 14.906 3.197 1 91.81 153 ASP A N 1
ATOM 1183 C CA . ASP A 1 153 ? -31.016 16.344 3.506 1 91.81 153 ASP A CA 1
ATOM 1184 C C . ASP A 1 153 ? -32.125 17.047 2.754 1 91.81 153 ASP A C 1
ATOM 1186 O O . ASP A 1 153 ? -32.75 17.969 3.289 1 91.81 153 ASP A O 1
ATOM 1190 N N . ALA A 1 154 ? -32.312 16.656 1.573 1 91.44 154 ALA A N 1
ATOM 1191 C CA . ALA A 1 154 ? -33.406 17.234 0.773 1 91.44 154 ALA A CA 1
ATOM 1192 C C . ALA A 1 154 ? -34.75 16.938 1.395 1 91.44 154 ALA A C 1
ATOM 1194 O O . ALA A 1 154 ? -35.625 17.797 1.407 1 91.44 154 ALA A O 1
ATOM 1195 N N . LYS A 1 155 ? -34.969 15.82 1.859 1 89.56 155 LYS A N 1
ATOM 1196 C CA . LYS A 1 155 ? -36.219 15.438 2.49 1 89.56 155 LYS A CA 1
ATOM 1197 C C . LYS A 1 155 ? -36.438 16.219 3.781 1 89.56 155 LYS A C 1
ATOM 1199 O O . LYS A 1 155 ? -37.562 16.625 4.078 1 89.56 155 LYS A O 1
ATOM 1204 N N . LYS A 1 156 ? -35.406 16.391 4.574 1 88.56 156 LYS A N 1
ATOM 1205 C CA . LYS A 1 156 ? -35.5 17.141 5.82 1 88.56 156 LYS A CA 1
ATOM 1206 C C . LYS A 1 156 ? -35.844 18.609 5.547 1 88.56 156 LYS A C 1
ATOM 1208 O O . LYS A 1 156 ? -36.656 19.203 6.277 1 88.56 156 LYS A O 1
ATOM 1213 N N . ASN A 1 157 ? -35.188 19.109 4.562 1 89 157 ASN A N 1
ATOM 1214 C CA . ASN A 1 157 ? -35.469 20.5 4.211 1 89 157 ASN A CA 1
ATOM 1215 C C . ASN A 1 157 ? -36.875 20.672 3.686 1 89 157 ASN A C 1
ATOM 1217 O O . ASN A 1 157 ? -37.5 21.703 3.941 1 89 157 ASN A O 1
ATOM 1221 N N . ALA A 1 158 ? -37.344 19.734 2.979 1 89.38 158 ALA A N 1
ATOM 1222 C CA . ALA A 1 158 ? -38.719 19.797 2.447 1 89.38 158 ALA A CA 1
ATOM 1223 C C . ALA A 1 158 ? -39.75 19.734 3.572 1 89.38 158 ALA A C 1
ATOM 1225 O O . ALA A 1 158 ? -40.781 20.422 3.518 1 89.38 158 ALA A O 1
ATOM 1226 N N . VAL A 1 159 ? -39.562 19.016 4.523 1 78.75 159 VAL A N 1
ATOM 1227 C CA . VAL A 1 159 ? -40.5 18.875 5.641 1 78.75 159 VAL A CA 1
ATOM 1228 C C . VAL A 1 159 ? -40.438 20.125 6.516 1 78.75 159 VAL A C 1
ATOM 1230 O O . VAL A 1 159 ? -41.438 20.531 7.098 1 78.75 159 VAL A O 1
ATOM 1233 N N . ALA A 1 160 ? -39.25 20.734 6.625 1 79.56 160 ALA A N 1
ATOM 1234 C CA . ALA A 1 160 ? -39.094 21.938 7.434 1 79.56 160 ALA A CA 1
ATOM 1235 C C . ALA A 1 160 ? -39.688 23.156 6.738 1 79.56 160 ALA A C 1
ATOM 1237 O O . ALA A 1 160 ? -40.188 24.078 7.398 1 79.56 160 ALA A O 1
ATOM 1238 N N . GLY A 1 161 ? -39.594 23.094 5.488 1 72.81 161 GLY A N 1
ATOM 1239 C CA . GLY A 1 161 ? -40.125 24.219 4.758 1 72.81 161 GLY A CA 1
ATOM 1240 C C . GLY A 1 161 ? -41.625 24.094 4.531 1 72.81 161 GLY A C 1
ATOM 1241 O O . GLY A 1 161 ? -42.281 25.016 4.031 1 72.81 161 GLY A O 1
ATOM 1242 N N . ALA A 1 162 ? -42.125 22.969 4.727 1 65.56 162 ALA A N 1
ATOM 1243 C CA . ALA A 1 162 ? -43.562 22.844 4.613 1 65.56 162 ALA A CA 1
ATOM 1244 C C . ALA A 1 162 ? -44.25 23.203 5.926 1 65.56 162 ALA A C 1
ATOM 1246 O O . ALA A 1 162 ? -43.656 23.062 7.004 1 65.56 162 ALA A O 1
ATOM 1247 N N . MET B 1 1 ? 14.164 15.297 8.664 1 82.56 1 MET B N 1
ATOM 1248 C CA . MET B 1 1 ? 14.117 15.539 7.227 1 82.56 1 MET B CA 1
ATOM 1249 C C . MET B 1 1 ? 15.391 16.219 6.75 1 82.56 1 MET B C 1
ATOM 1251 O O . MET B 1 1 ? 16.062 16.906 7.531 1 82.56 1 MET B O 1
ATOM 1255 N N . PRO B 1 2 ? 15.625 15.953 5.512 1 89 2 PRO B N 1
ATOM 1256 C CA . PRO B 1 2 ? 16.828 16.578 4.977 1 89 2 PRO B CA 1
ATOM 1257 C C . PRO B 1 2 ? 16.75 18.109 4.965 1 89 2 PRO B C 1
ATOM 1259 O O . PRO B 1 2 ? 15.703 18.672 4.625 1 89 2 PRO B O 1
ATOM 1262 N N . ARG B 1 3 ? 17.812 18.781 5.32 1 89.75 3 ARG B N 1
ATOM 1263 C CA . ARG B 1 3 ? 17.859 20.234 5.441 1 89.75 3 ARG B CA 1
ATOM 1264 C C . ARG B 1 3 ? 18.516 20.875 4.223 1 89.75 3 ARG B C 1
ATOM 1266 O O . ARG B 1 3 ? 18.359 22.062 3.973 1 89.75 3 ARG B O 1
ATOM 1273 N N . ASN B 1 4 ? 19.344 20.141 3.537 1 90.38 4 ASN B N 1
ATOM 1274 C CA . ASN B 1 4 ? 20.062 20.594 2.352 1 90.38 4 ASN B CA 1
ATOM 1275 C C . ASN B 1 4 ? 20.234 19.469 1.333 1 90.38 4 ASN B C 1
ATOM 1277 O O . ASN B 1 4 ? 19.797 18.344 1.567 1 90.38 4 ASN B O 1
ATOM 1281 N N . LYS B 1 5 ? 20.797 19.766 0.259 1 90.44 5 LYS B N 1
ATOM 1282 C CA . LYS B 1 5 ? 20.922 18.828 -0.848 1 90.44 5 LYS B CA 1
ATOM 1283 C C . LYS B 1 5 ? 21.844 17.656 -0.47 1 90.44 5 LYS B C 1
ATOM 1285 O O . LYS B 1 5 ? 21.578 16.516 -0.86 1 90.44 5 LYS B O 1
ATOM 1290 N N . LYS B 1 6 ? 22.875 18 0.209 1 92.12 6 LYS B N 1
ATOM 1291 C CA . LYS B 1 6 ? 23.812 16.953 0.616 1 92.12 6 LYS B CA 1
ATOM 1292 C C . LYS B 1 6 ? 23.125 15.922 1.506 1 92.12 6 LYS B C 1
ATOM 1294 O O . LYS B 1 6 ? 23.297 14.719 1.306 1 92.12 6 LYS B O 1
ATOM 1299 N N . GLU B 1 7 ? 22.391 16.391 2.475 1 93.12 7 GLU B N 1
ATOM 1300 C CA . GLU B 1 7 ? 21.656 15.5 3.354 1 93.12 7 GLU B CA 1
ATOM 1301 C C . GLU B 1 7 ? 20.609 14.703 2.574 1 93.12 7 GLU B C 1
ATOM 1303 O O . GLU B 1 7 ? 20.344 13.539 2.887 1 93.12 7 GLU B O 1
ATOM 1308 N N . GLY B 1 8 ? 20.078 15.328 1.573 1 91.25 8 GLY B N 1
ATOM 1309 C CA . GLY B 1 8 ? 19.125 14.648 0.722 1 91.25 8 GLY B CA 1
ATOM 1310 C C . GLY B 1 8 ? 19.719 13.5 -0.058 1 91.25 8 GLY B C 1
ATOM 1311 O O . GLY B 1 8 ? 19.109 12.438 -0.182 1 91.25 8 GLY B O 1
ATOM 1312 N N . ILE B 1 9 ? 20.812 13.773 -0.533 1 90.5 9 ILE B N 1
ATOM 1313 C CA . ILE B 1 9 ? 21.5 12.758 -1.31 1 90.5 9 ILE B CA 1
ATOM 1314 C C . ILE B 1 9 ? 21.891 11.586 -0.402 1 90.5 9 ILE B C 1
ATOM 1316 O O . ILE B 1 9 ? 21.734 10.422 -0.779 1 90.5 9 ILE B O 1
ATOM 1320 N N . ILE B 1 10 ? 22.359 11.883 0.741 1 91.31 10 ILE B N 1
ATOM 1321 C CA . ILE B 1 10 ? 22.75 10.844 1.683 1 91.31 10 ILE B CA 1
ATOM 1322 C C . ILE B 1 10 ? 21.531 10.008 2.072 1 91.31 10 ILE B C 1
ATOM 1324 O O . ILE B 1 10 ? 21.609 8.781 2.115 1 91.31 10 ILE B O 1
ATOM 1328 N N . PHE B 1 11 ? 20.5 10.695 2.391 1 92.88 11 PHE B N 1
ATOM 1329 C CA . PHE B 1 11 ? 19.25 10.016 2.723 1 92.88 11 PHE B CA 1
ATOM 1330 C C . PHE B 1 11 ? 18.828 9.086 1.594 1 92.88 11 PHE B C 1
ATOM 1332 O O . PHE B 1 11 ? 18.469 7.93 1.834 1 92.88 11 PHE B O 1
ATOM 1339 N N . GLY B 1 12 ? 18.875 9.57 0.409 1 91.94 12 GLY B N 1
ATOM 1340 C CA . GLY B 1 12 ? 18.484 8.797 -0.762 1 91.94 12 GLY B CA 1
ATOM 1341 C C . GLY B 1 12 ? 19.359 7.586 -0.994 1 91.94 12 GLY B C 1
ATOM 1342 O O . GLY B 1 12 ? 18.859 6.504 -1.311 1 91.94 12 GLY B O 1
ATOM 1343 N N . ILE B 1 13 ? 20.578 7.797 -0.842 1 94.19 13 ILE B N 1
ATOM 1344 C CA . ILE B 1 13 ? 21.547 6.719 -1.051 1 94.19 13 ILE B CA 1
ATOM 1345 C C . ILE B 1 13 ? 21.312 5.613 -0.02 1 94.19 13 ILE B C 1
ATOM 1347 O O . ILE B 1 13 ? 21.25 4.434 -0.368 1 94.19 13 ILE B O 1
ATOM 1351 N N . THR B 1 14 ? 21.203 6.008 1.213 1 95.44 14 THR B N 1
ATOM 1352 C CA . THR B 1 14 ? 20.984 5.035 2.277 1 95.44 14 THR B CA 1
ATOM 1353 C C . THR B 1 14 ? 19.703 4.238 2.025 1 95.44 14 THR B C 1
ATOM 1355 O O . THR B 1 14 ? 19.703 3.008 2.119 1 95.44 14 THR B O 1
ATOM 1358 N N . MET B 1 15 ? 18.688 4.941 1.696 1 95.44 15 MET B N 1
ATOM 1359 C CA . MET B 1 15 ? 17.406 4.285 1.432 1 95.44 15 MET B CA 1
ATOM 1360 C C . MET B 1 15 ? 17.531 3.322 0.256 1 95.44 15 MET B C 1
ATOM 1362 O O . MET B 1 15 ? 17.031 2.193 0.321 1 95.44 15 MET B O 1
ATOM 1366 N N . CYS B 1 16 ? 18.172 3.746 -0.707 1 96.5 16 CYS B N 1
ATOM 1367 C CA . CYS B 1 16 ? 18.297 2.967 -1.934 1 96.5 16 CYS B CA 1
ATOM 1368 C C . CYS B 1 16 ? 19.141 1.718 -1.703 1 96.5 16 CYS B C 1
ATOM 1370 O O . CYS B 1 16 ? 18.844 0.65 -2.238 1 96.5 16 CYS B O 1
ATOM 1372 N N . VAL B 1 17 ? 20.172 1.86 -0.977 1 96.62 17 VAL B N 1
ATOM 1373 C CA . VAL B 1 17 ? 21.047 0.728 -0.68 1 96.62 17 VAL B CA 1
ATOM 1374 C C . VAL B 1 17 ? 20.25 -0.361 0.038 1 96.62 17 VAL B C 1
ATOM 1376 O O . VAL B 1 17 ? 20.312 -1.536 -0.33 1 96.62 17 VAL B O 1
ATOM 1379 N N . ILE B 1 18 ? 19.516 0.015 1.018 1 97.19 18 ILE B N 1
ATOM 1380 C CA . ILE B 1 18 ? 18.734 -0.933 1.793 1 97.19 18 ILE B CA 1
ATOM 1381 C C . ILE B 1 18 ? 17.672 -1.582 0.896 1 97.19 18 ILE B C 1
ATOM 1383 O O . ILE B 1 18 ? 17.547 -2.809 0.872 1 97.19 18 ILE B O 1
ATOM 1387 N N . MET B 1 19 ? 17.016 -0.812 0.11 1 97.56 19 MET B N 1
ATOM 1388 C CA . MET B 1 19 ? 15.922 -1.299 -0.719 1 97.56 19 MET B CA 1
ATOM 1389 C C . MET B 1 19 ? 16.438 -2.242 -1.802 1 97.56 19 MET B C 1
ATOM 1391 O O . MET B 1 19 ? 15.875 -3.322 -2.006 1 97.56 19 MET B O 1
ATOM 1395 N N . VAL B 1 20 ? 17.469 -1.818 -2.434 1 96.5 20 VAL B N 1
ATOM 1396 C CA . VAL B 1 20 ? 18.016 -2.611 -3.531 1 96.5 20 VAL B CA 1
ATOM 1397 C C . VAL B 1 20 ? 18.578 -3.926 -2.992 1 96.5 20 VAL B C 1
ATOM 1399 O O . VAL B 1 20 ? 18.438 -4.973 -3.623 1 96.5 20 VAL B O 1
ATOM 1402 N N . PHE B 1 21 ? 19.172 -3.881 -1.884 1 95.38 21 PHE B N 1
ATOM 1403 C CA . PHE B 1 21 ? 19.766 -5.078 -1.304 1 95.38 21 PHE B CA 1
ATOM 1404 C C . PHE B 1 21 ? 18.688 -6.094 -0.938 1 95.38 21 PHE B C 1
ATOM 1406 O O . PHE B 1 21 ? 18.75 -7.246 -1.375 1 95.38 21 PHE B O 1
ATOM 1413 N N . PHE B 1 22 ? 17.781 -5.703 -0.215 1 95.31 22 PHE B N 1
ATOM 1414 C CA . PHE B 1 22 ? 16.766 -6.629 0.285 1 95.31 22 PHE B CA 1
ATOM 1415 C C . PHE B 1 22 ? 15.82 -7.047 -0.831 1 95.31 22 PHE B C 1
ATOM 1417 O O . PHE B 1 22 ? 15.391 -8.203 -0.888 1 95.31 22 PHE B O 1
ATOM 1424 N N . MET B 1 23 ? 15.492 -6.16 -1.696 1 95.56 23 MET B N 1
ATOM 1425 C CA . MET B 1 23 ? 14.617 -6.512 -2.814 1 95.56 23 MET B CA 1
ATOM 1426 C C . MET B 1 23 ? 15.344 -7.426 -3.799 1 95.56 23 MET B C 1
ATOM 1428 O O . MET B 1 23 ? 14.727 -8.312 -4.391 1 95.56 23 MET B O 1
ATOM 1432 N N . GLY B 1 24 ? 16.594 -7.109 -4.004 1 93.06 24 GLY B N 1
ATOM 1433 C CA . GLY B 1 24 ? 17.391 -8.008 -4.836 1 93.06 24 GLY B CA 1
ATOM 1434 C C . GLY B 1 24 ? 17.469 -9.414 -4.285 1 93.06 24 GLY B C 1
ATOM 1435 O O . GLY B 1 24 ? 17.281 -10.383 -5.023 1 93.06 24 GLY B O 1
ATOM 1436 N N . MET B 1 25 ? 17.719 -9.469 -3.008 1 92.12 25 MET B N 1
ATOM 1437 C CA . MET B 1 25 ? 17.766 -10.766 -2.344 1 92.12 25 MET B CA 1
ATOM 1438 C C . MET B 1 25 ? 16.438 -11.508 -2.48 1 92.12 25 MET B C 1
ATOM 1440 O O . MET B 1 25 ? 16.422 -12.703 -2.781 1 92.12 25 MET B O 1
ATOM 1444 N N . LEU B 1 26 ? 15.438 -10.828 -2.338 1 92.19 26 LEU B N 1
ATOM 1445 C CA . LEU B 1 26 ? 14.102 -11.414 -2.43 1 92.19 26 LEU B CA 1
ATOM 1446 C C . LEU B 1 26 ? 13.836 -11.938 -3.836 1 92.19 26 LEU B C 1
ATOM 1448 O O . LEU B 1 26 ? 13.445 -13.094 -4.008 1 92.19 26 LEU B O 1
ATOM 1452 N N . ASN B 1 27 ? 14.055 -11.164 -4.793 1 91.19 27 ASN B N 1
ATOM 1453 C CA . ASN B 1 27 ? 13.742 -11.5 -6.176 1 91.19 27 ASN B CA 1
ATOM 1454 C C . ASN B 1 27 ? 14.625 -12.641 -6.688 1 91.19 27 ASN B C 1
ATOM 1456 O O . ASN B 1 27 ? 14.141 -13.547 -7.359 1 91.19 27 ASN B O 1
ATOM 1460 N N . ILE B 1 28 ? 15.867 -12.602 -6.371 1 89.25 28 ILE B N 1
ATOM 1461 C CA . ILE B 1 28 ? 16.797 -13.625 -6.84 1 89.25 28 ILE B CA 1
ATOM 1462 C C . ILE B 1 28 ? 16.516 -14.938 -6.121 1 89.25 28 ILE B C 1
ATOM 1464 O O . ILE B 1 28 ? 16.609 -16.016 -6.719 1 89.25 28 ILE B O 1
ATOM 1468 N N . SER B 1 29 ? 16.203 -14.867 -4.832 1 90.19 29 SER B N 1
ATOM 1469 C CA . SER B 1 29 ? 15.859 -16.062 -4.082 1 90.19 29 SER B CA 1
ATOM 1470 C C . SER B 1 29 ? 14.609 -16.734 -4.652 1 90.19 29 SER B C 1
ATOM 1472 O O . SER B 1 29 ? 14.539 -17.953 -4.742 1 90.19 29 SER B O 1
ATOM 1474 N N . ILE B 1 30 ? 13.656 -16 -5.008 1 87.25 30 ILE B N 1
ATOM 1475 C CA . ILE B 1 30 ? 12.422 -16.531 -5.582 1 87.25 30 ILE B CA 1
ATOM 1476 C C . ILE B 1 30 ? 12.711 -17.141 -6.953 1 87.25 30 ILE B C 1
ATOM 1478 O O . ILE B 1 30 ? 12.188 -18.203 -7.285 1 87.25 30 ILE B O 1
ATOM 1482 N N . HIS B 1 31 ? 13.484 -16.484 -7.707 1 84.5 31 HIS B N 1
ATOM 1483 C CA . HIS B 1 31 ? 13.844 -16.969 -9.031 1 84.5 31 HIS B CA 1
ATOM 1484 C C . HIS B 1 31 ? 14.57 -18.297 -8.953 1 84.5 31 HIS B C 1
ATOM 1486 O O . HIS B 1 31 ? 14.367 -19.188 -9.797 1 84.5 31 HIS B O 1
ATOM 1492 N N . HIS B 1 32 ? 15.344 -18.469 -7.914 1 84.56 32 HIS B N 1
ATOM 1493 C CA . HIS B 1 32 ? 16.125 -19.688 -7.77 1 84.56 32 HIS B CA 1
ATOM 1494 C C . HIS B 1 32 ? 15.391 -20.719 -6.914 1 84.56 32 HIS B C 1
ATOM 1496 O O . HIS B 1 32 ? 15.742 -21.891 -6.918 1 84.56 32 HIS B O 1
ATOM 1502 N N . GLY B 1 33 ? 14.414 -20.266 -6.191 1 83.75 33 GLY B N 1
ATOM 1503 C CA . GLY B 1 33 ? 13.594 -21.156 -5.379 1 83.75 33 GLY B CA 1
ATOM 1504 C C . GLY B 1 33 ? 14.211 -21.469 -4.031 1 83.75 33 GLY B C 1
ATOM 1505 O O . GLY B 1 33 ? 13.641 -22.219 -3.244 1 83.75 33 GLY B O 1
ATOM 1506 N N . VAL B 1 34 ? 15.422 -21.062 -3.807 1 82 34 VAL B N 1
ATOM 1507 C CA . VAL B 1 34 ? 16.125 -21.344 -2.557 1 82 34 VAL B CA 1
ATOM 1508 C C . VAL B 1 34 ? 16.953 -20.141 -2.135 1 82 34 VAL B C 1
ATOM 1510 O O . VAL B 1 34 ? 17.297 -19.297 -2.965 1 82 34 VAL B O 1
ATOM 1513 N N . PHE B 1 35 ? 17.062 -20.094 -0.868 1 84.56 35 PHE B N 1
ATOM 1514 C CA . PHE B 1 35 ? 18.016 -19.109 -0.361 1 84.56 35 PHE B CA 1
ATOM 1515 C C . PHE B 1 35 ? 19.281 -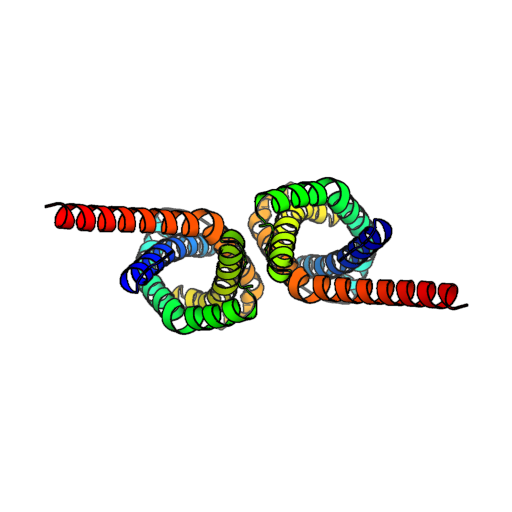19.797 0.147 1 84.56 35 PHE B C 1
ATOM 1517 O O . PHE B 1 35 ? 19.266 -20.422 1.209 1 84.56 35 PHE B O 1
ATOM 1524 N N . ASP B 1 36 ? 20.344 -19.719 -0.719 1 87.5 36 ASP B N 1
ATOM 1525 C CA . ASP B 1 36 ? 21.609 -20.312 -0.331 1 87.5 36 ASP B CA 1
ATOM 1526 C C . ASP B 1 36 ? 22.766 -19.375 -0.599 1 87.5 36 ASP B C 1
ATOM 1528 O O . ASP B 1 36 ? 22.562 -18.203 -0.939 1 87.5 36 ASP B O 1
ATOM 1532 N N . GLY B 1 37 ? 23.859 -19.781 -0.253 1 87.31 37 GLY B N 1
ATOM 1533 C CA . GLY B 1 37 ? 25.047 -18.953 -0.432 1 87.31 37 GLY B CA 1
ATOM 1534 C C . GLY B 1 37 ? 25.25 -18.516 -1.866 1 87.31 37 GLY B C 1
ATOM 1535 O O . GLY B 1 37 ? 25.719 -17.391 -2.113 1 87.31 37 GLY B O 1
ATOM 1536 N N . GLU B 1 38 ? 24.922 -19.344 -2.754 1 86.94 38 GLU B N 1
ATOM 1537 C CA . GLU B 1 38 ? 25.047 -19.016 -4.168 1 86.94 38 GLU B CA 1
ATOM 1538 C C . GLU B 1 38 ? 24.156 -17.828 -4.539 1 86.94 38 GLU B C 1
ATOM 1540 O O . GLU B 1 38 ? 24.562 -16.938 -5.281 1 86.94 38 GLU B O 1
ATOM 15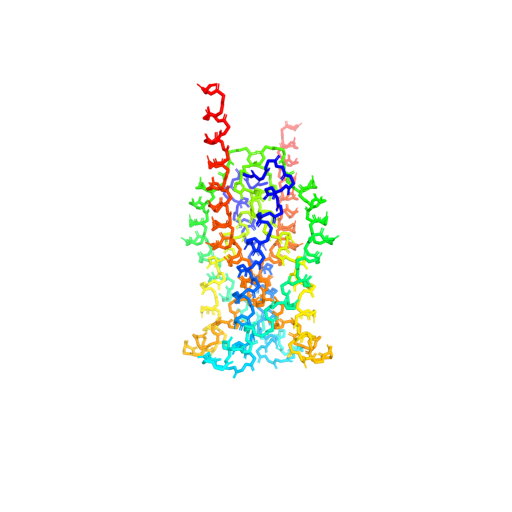45 N N . VAL B 1 39 ? 22.938 -17.844 -4.02 1 85.38 39 VAL B N 1
ATOM 1546 C CA . VAL B 1 39 ? 22 -16.75 -4.262 1 85.38 39 VAL B CA 1
ATOM 1547 C C . VAL B 1 39 ? 22.562 -15.445 -3.719 1 85.38 39 VAL B C 1
ATOM 1549 O O . VAL B 1 39 ? 22.438 -14.398 -4.359 1 85.38 39 VAL B O 1
ATOM 1552 N N . MET B 1 40 ? 23.188 -15.516 -2.598 1 89.44 40 MET B N 1
ATOM 1553 C CA . MET B 1 40 ? 23.781 -14.328 -1.995 1 89.44 40 MET B CA 1
ATOM 1554 C C . MET B 1 40 ? 24.875 -13.766 -2.889 1 89.44 40 MET B C 1
ATOM 1556 O O . MET B 1 40 ? 24.969 -12.547 -3.078 1 89.44 40 MET B O 1
ATOM 1560 N N . ILE B 1 41 ? 25.672 -14.609 -3.418 1 90.75 41 ILE B N 1
ATOM 1561 C CA . ILE B 1 41 ? 26.766 -14.18 -4.285 1 90.75 41 ILE B CA 1
ATOM 1562 C C . ILE B 1 41 ? 26.203 -13.547 -5.551 1 90.75 41 ILE B C 1
ATOM 1564 O O . ILE B 1 41 ? 26.703 -12.508 -6.004 1 90.75 41 ILE B O 1
ATOM 1568 N N . ILE B 1 42 ? 25.234 -14.141 -6.121 1 87.56 42 ILE B N 1
ATOM 1569 C CA . ILE B 1 42 ? 24.594 -13.609 -7.32 1 87.56 42 ILE B CA 1
ATOM 1570 C C . ILE B 1 42 ? 24.016 -12.227 -7.023 1 87.56 42 ILE B C 1
ATOM 1572 O O . ILE B 1 42 ? 24.141 -11.305 -7.828 1 87.56 42 ILE B O 1
ATOM 1576 N N . CYS B 1 43 ? 23.375 -12.141 -5.875 1 87.69 43 CYS B N 1
ATOM 1577 C CA . CYS B 1 43 ? 22.781 -10.875 -5.461 1 87.69 43 CYS B CA 1
ATOM 1578 C C . CYS B 1 43 ? 23.844 -9.789 -5.332 1 87.69 43 CYS B C 1
ATOM 1580 O O . CYS B 1 43 ? 23.641 -8.672 -5.801 1 87.69 43 CYS B O 1
ATOM 1582 N N . LEU B 1 44 ? 24.938 -10.141 -4.746 1 91.38 44 LEU B N 1
ATOM 1583 C CA . LEU B 1 44 ? 26 -9.18 -4.5 1 91.38 44 LEU B CA 1
ATOM 1584 C C . LEU B 1 44 ? 26.641 -8.719 -5.812 1 91.38 44 LEU B C 1
ATOM 1586 O O . LEU B 1 44 ? 27.031 -7.559 -5.945 1 91.38 44 LEU B O 1
ATOM 1590 N N . LYS B 1 45 ? 26.688 -9.594 -6.727 1 90.69 45 LYS B N 1
ATOM 1591 C CA . LYS B 1 45 ? 27.266 -9.266 -8.023 1 90.69 45 LYS B CA 1
ATOM 1592 C C . LYS B 1 45 ? 26.328 -8.359 -8.82 1 90.69 45 LYS B C 1
ATOM 1594 O O . LYS B 1 45 ? 26.797 -7.504 -9.586 1 90.69 45 LYS B O 1
ATOM 1599 N N . ALA B 1 46 ? 25.094 -8.539 -8.633 1 90.38 46 ALA B N 1
ATOM 1600 C CA . ALA B 1 46 ? 24.109 -7.758 -9.367 1 90.38 46 ALA B CA 1
ATOM 1601 C C . ALA B 1 46 ? 23.859 -6.414 -8.688 1 90.38 46 ALA B C 1
ATOM 1603 O O . ALA B 1 46 ? 23.344 -5.484 -9.312 1 90.38 46 ALA B O 1
ATOM 1604 N N . PHE B 1 47 ? 24.25 -6.289 -7.477 1 94 47 PHE B N 1
ATOM 1605 C CA . PHE B 1 47 ? 23.891 -5.176 -6.605 1 94 47 PHE B CA 1
ATOM 1606 C C . PHE B 1 47 ? 24.406 -3.859 -7.164 1 94 47 PHE B C 1
ATOM 1608 O O . PHE B 1 47 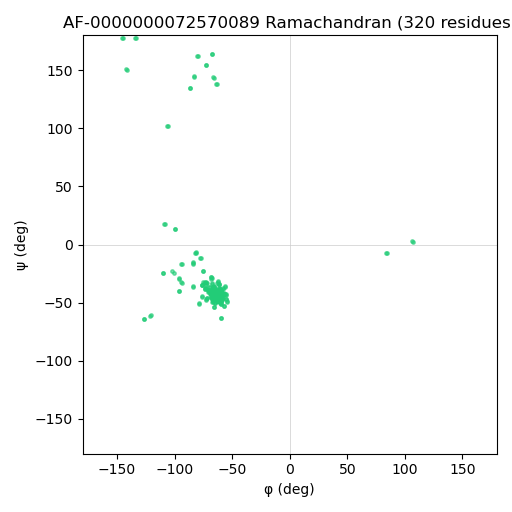? 23.672 -2.883 -7.273 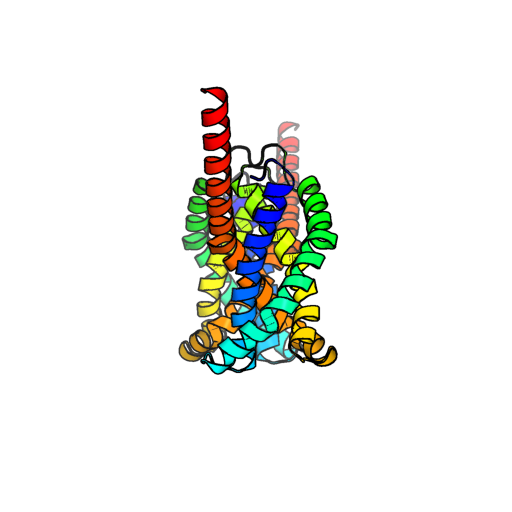1 94 47 PHE B O 1
ATOM 1615 N N . PRO B 1 48 ? 25.625 -3.762 -7.562 1 94.88 48 PRO B N 1
ATOM 1616 C CA . PRO B 1 48 ? 26.141 -2.459 -7.988 1 94.88 48 PRO B CA 1
ATOM 1617 C C . PRO B 1 48 ? 25.391 -1.893 -9.195 1 94.88 48 PRO B C 1
ATOM 1619 O O . PRO B 1 48 ? 25.062 -0.702 -9.219 1 94.88 48 PRO B O 1
ATOM 1622 N N . VAL B 1 49 ? 25.172 -2.699 -10.133 1 95.69 49 VAL B N 1
ATOM 1623 C CA . VAL B 1 49 ? 24.5 -2.238 -11.344 1 95.69 49 VAL B CA 1
ATOM 1624 C C . VAL B 1 49 ? 23.047 -1.844 -11.016 1 95.69 49 VAL B C 1
ATOM 1626 O O . VAL B 1 49 ? 22.594 -0.774 -11.414 1 95.69 49 VAL B O 1
ATOM 1629 N N . THR B 1 50 ? 22.391 -2.717 -10.32 1 95.5 50 THR B N 1
ATOM 1630 C CA . THR B 1 50 ? 21 -2.443 -9.969 1 95.5 50 THR B CA 1
ATOM 1631 C C . THR B 1 50 ? 20.891 -1.18 -9.117 1 95.5 50 THR B C 1
ATOM 1633 O O . THR B 1 50 ? 19.953 -0.4 -9.266 1 95.5 50 THR B O 1
ATOM 1636 N N . PHE B 1 51 ? 21.844 -1.004 -8.25 1 96.75 51 PHE B N 1
ATOM 1637 C CA . PHE B 1 51 ? 21.859 0.168 -7.383 1 96.75 51 PHE B CA 1
ATOM 1638 C C . PHE B 1 51 ? 21.984 1.446 -8.203 1 96.75 51 PHE B C 1
ATOM 1640 O O . PHE B 1 51 ? 21.234 2.398 -7.992 1 96.75 51 PHE B O 1
ATOM 1647 N N . ILE B 1 52 ? 22.875 1.451 -9.07 1 96.69 52 ILE B N 1
ATOM 1648 C CA . ILE B 1 52 ? 23.125 2.633 -9.883 1 96.69 52 ILE B CA 1
ATOM 1649 C C . ILE B 1 52 ? 21.875 2.953 -10.719 1 96.69 52 ILE B C 1
ATOM 1651 O O . ILE B 1 52 ? 21.438 4.102 -10.766 1 96.69 52 ILE B O 1
ATOM 1655 N N . VAL B 1 53 ? 21.359 2.023 -11.344 1 96.81 53 VAL B N 1
ATOM 1656 C CA . VAL B 1 53 ? 20.188 2.215 -12.195 1 96.81 53 VAL B CA 1
ATOM 1657 C C . VAL B 1 53 ? 19.016 2.711 -11.352 1 96.81 53 VAL B C 1
ATOM 1659 O O . VAL B 1 53 ? 18.344 3.678 -11.727 1 96.81 53 VAL B O 1
ATOM 1662 N N . ALA B 1 54 ? 18.797 2.062 -10.227 1 96.75 54 ALA B N 1
ATOM 1663 C CA . ALA B 1 54 ? 17.688 2.443 -9.344 1 96.75 54 ALA B CA 1
ATOM 1664 C C . ALA B 1 54 ? 17.875 3.867 -8.828 1 96.75 54 ALA B C 1
ATOM 1666 O O . ALA B 1 54 ? 16.922 4.641 -8.766 1 96.75 54 ALA B O 1
ATOM 1667 N N . PHE B 1 55 ? 19.047 4.16 -8.523 1 95.75 55 PHE B N 1
ATOM 1668 C CA . PHE B 1 55 ? 19.344 5.48 -7.977 1 95.75 55 PHE B CA 1
ATOM 1669 C C . PHE B 1 55 ? 19.094 6.566 -9.016 1 95.75 55 PHE B C 1
ATOM 1671 O O . PHE B 1 55 ? 18.562 7.629 -8.695 1 95.75 55 PHE B O 1
ATOM 1678 N N . ILE B 1 56 ? 19.469 6.305 -10.141 1 95.88 56 ILE B N 1
ATOM 1679 C CA . ILE B 1 56 ? 19.297 7.258 -11.227 1 95.88 56 ILE B CA 1
ATOM 1680 C C . ILE B 1 56 ? 17.797 7.434 -11.516 1 95.88 56 ILE B C 1
ATOM 1682 O O . ILE B 1 56 ? 17.312 8.562 -11.633 1 95.88 56 ILE B O 1
ATOM 1686 N N . ILE B 1 57 ? 17.125 6.406 -11.625 1 96.56 57 ILE B N 1
ATOM 1687 C CA . ILE B 1 57 ? 15.695 6.441 -11.93 1 96.56 57 ILE B CA 1
ATOM 1688 C C . ILE B 1 57 ? 14.945 7.16 -10.805 1 96.56 57 ILE B C 1
ATOM 1690 O O . ILE B 1 57 ? 14.062 7.977 -11.07 1 96.56 57 ILE B O 1
ATOM 1694 N N . GLU B 1 58 ? 15.336 6.848 -9.602 1 95 58 GLU B N 1
ATOM 1695 C CA . GLU B 1 58 ? 14.703 7.48 -8.453 1 95 58 GLU B CA 1
ATOM 1696 C C . GLU B 1 58 ? 14.891 8.992 -8.484 1 95 58 GLU B C 1
ATOM 1698 O O . GLU B 1 58 ? 13.938 9.75 -8.266 1 95 58 GLU B O 1
ATOM 1703 N N . GLY B 1 59 ? 16.047 9.461 -8.672 1 92.44 59 GLY B N 1
ATOM 1704 C CA . GLY B 1 59 ? 16.344 10.883 -8.656 1 92.44 59 GLY B CA 1
ATOM 1705 C C . GLY B 1 59 ? 15.836 11.617 -9.883 1 92.44 59 GLY B C 1
ATOM 1706 O O . GLY B 1 59 ? 15.383 12.758 -9.781 1 92.44 59 GLY B O 1
ATOM 1707 N N . ALA B 1 60 ? 15.82 10.969 -10.992 1 94.25 60 ALA B N 1
ATOM 1708 C CA . ALA B 1 60 ? 15.539 11.641 -12.258 1 94.25 60 ALA B CA 1
ATOM 1709 C C . ALA B 1 60 ? 14.055 11.555 -12.609 1 94.25 60 ALA B C 1
ATOM 1711 O O . ALA B 1 60 ? 13.5 12.469 -13.227 1 94.25 60 ALA B O 1
ATOM 1712 N N . ILE B 1 61 ? 13.414 10.539 -12.266 1 95.88 61 ILE B N 1
ATOM 1713 C CA . ILE B 1 61 ? 12.047 10.32 -12.727 1 95.88 61 ILE B CA 1
ATOM 1714 C C . ILE B 1 61 ? 11.109 10.211 -11.531 1 95.88 61 ILE B C 1
ATOM 1716 O O . ILE B 1 61 ? 10.273 11.086 -11.297 1 95.88 61 ILE B O 1
ATOM 1720 N N . VAL B 1 62 ? 11.352 9.25 -10.719 1 95.94 62 VAL B N 1
ATOM 1721 C CA . VAL B 1 62 ? 10.406 8.906 -9.664 1 95.94 62 VAL B CA 1
ATOM 1722 C C . VAL B 1 62 ? 10.328 10.031 -8.641 1 95.94 62 VAL B C 1
ATOM 1724 O O . VAL B 1 62 ? 9.25 10.367 -8.148 1 95.94 62 VAL B O 1
ATOM 1727 N N . GLY B 1 63 ? 11.469 10.625 -8.305 1 93.88 63 GLY B N 1
ATOM 1728 C CA . GLY B 1 63 ? 11.484 11.742 -7.375 1 93.88 63 GLY B CA 1
ATOM 1729 C C . GLY B 1 63 ? 10.672 12.93 -7.855 1 93.88 63 GLY B C 1
ATOM 1730 O O . GLY B 1 63 ? 9.945 13.547 -7.078 1 93.88 63 GLY B O 1
ATOM 1731 N N . LYS B 1 64 ? 10.805 13.234 -9.062 1 95.44 64 LYS B N 1
ATOM 1732 C CA . LYS B 1 64 ? 10.055 14.352 -9.641 1 95.44 64 LYS B CA 1
ATOM 1733 C C . LYS B 1 64 ? 8.555 14.062 -9.641 1 95.44 64 LYS B C 1
ATOM 1735 O O . LYS B 1 64 ? 7.75 14.938 -9.297 1 95.44 64 LYS B O 1
ATOM 1740 N N . VAL B 1 65 ? 8.227 12.914 -10.047 1 96.5 65 VAL B N 1
ATOM 1741 C CA . VAL B 1 65 ? 6.824 12.516 -10.07 1 96.5 65 VAL B CA 1
ATOM 1742 C C . VAL B 1 65 ? 6.254 12.531 -8.656 1 96.5 65 VAL B C 1
ATOM 1744 O O . VAL B 1 65 ? 5.141 13.016 -8.43 1 96.5 65 VAL B O 1
ATOM 1747 N N . ASN B 1 66 ? 7.035 11.984 -7.727 1 95.69 66 ASN B N 1
ATOM 1748 C CA . ASN B 1 66 ? 6.609 11.969 -6.332 1 95.69 66 ASN B CA 1
ATOM 1749 C C . ASN B 1 66 ? 6.363 13.375 -5.801 1 95.69 66 ASN B C 1
ATOM 1751 O O . ASN B 1 66 ? 5.387 13.617 -5.094 1 95.69 66 ASN B O 1
ATOM 1755 N N . GLY B 1 67 ? 7.32 14.273 -6.129 1 94.81 67 GLY B N 1
ATOM 1756 C CA . GLY B 1 67 ? 7.141 15.656 -5.727 1 94.81 67 GLY B CA 1
ATOM 1757 C C . GLY B 1 67 ? 5.832 16.25 -6.215 1 94.81 67 GLY B C 1
ATOM 1758 O O . GLY B 1 67 ? 5.121 16.906 -5.449 1 94.81 67 GLY B O 1
ATOM 1759 N N . MET B 1 68 ? 5.504 15.984 -7.391 1 96.44 68 MET B N 1
ATOM 1760 C CA . MET B 1 68 ? 4.266 16.484 -7.98 1 96.44 68 MET B CA 1
ATOM 1761 C C . MET B 1 68 ? 3.049 15.875 -7.297 1 96.44 68 MET B C 1
ATOM 1763 O O . MET B 1 68 ? 2.066 16.562 -7.031 1 96.44 68 MET B O 1
ATOM 1767 N N . LEU B 1 69 ? 3.133 14.664 -7.02 1 96 69 LEU B N 1
ATOM 1768 C CA . LEU B 1 69 ? 2.01 13.969 -6.402 1 96 69 LEU B CA 1
ATOM 1769 C C . LEU B 1 69 ? 1.812 14.422 -4.961 1 96 69 LEU B C 1
ATOM 1771 O O . LEU B 1 69 ? 0.678 14.578 -4.504 1 96 69 LEU B O 1
ATOM 1775 N N . LEU B 1 70 ? 2.891 14.57 -4.32 1 94.88 70 LEU B N 1
ATOM 1776 C CA . LEU B 1 70 ? 2.801 15.039 -2.939 1 94.88 70 LEU B CA 1
ATOM 1777 C C . LEU B 1 70 ? 2.17 16.422 -2.873 1 94.88 70 LEU B C 1
ATOM 1779 O O . LEU B 1 70 ? 1.355 16.703 -1.989 1 94.88 70 LEU B O 1
ATOM 1783 N N . GLU B 1 71 ? 2.572 17.25 -3.771 1 94.62 71 GLU B N 1
ATOM 1784 C CA . GLU B 1 71 ? 2.006 18.594 -3.818 1 94.62 71 GLU B CA 1
ATOM 1785 C C . GLU B 1 71 ? 0.506 18.547 -4.094 1 94.62 71 GLU B C 1
ATOM 1787 O O . GLU B 1 71 ? -0.248 19.391 -3.582 1 94.62 71 GLU B O 1
ATOM 1792 N N . LYS B 1 72 ? 0.165 17.609 -4.781 1 95 72 LYS B N 1
ATOM 1793 C CA . LYS B 1 72 ? -1.23 17.516 -5.199 1 95 72 LYS B CA 1
ATOM 1794 C C . LYS B 1 72 ? -2.086 16.859 -4.125 1 95 72 LYS B C 1
ATOM 1796 O O . LYS B 1 72 ? -3.23 17.266 -3.9 1 95 72 LYS B O 1
ATOM 1801 N N . PHE B 1 73 ? -1.556 15.898 -3.436 1 94.06 73 PHE B N 1
ATOM 1802 C CA . PHE B 1 73 ? -2.406 15.047 -2.613 1 94.06 73 PHE B CA 1
ATOM 1803 C C . PHE B 1 73 ? -2.162 15.305 -1.131 1 94.06 73 PHE B C 1
ATOM 1805 O O . PHE B 1 73 ? -3.021 15.016 -0.295 1 94.06 73 PHE B O 1
ATOM 1812 N N . CYS B 1 74 ? -1.034 15.781 -0.85 1 91.56 74 CYS B N 1
ATOM 1813 C CA . CYS B 1 74 ? -0.725 16.031 0.554 1 91.56 74 CYS B CA 1
ATOM 1814 C C . CYS B 1 74 ? -1.215 17.406 0.983 1 91.56 74 CYS B C 1
ATOM 1816 O O . CYS B 1 74 ? -1.032 18.391 0.261 1 91.56 74 CYS B O 1
ATOM 1818 N N . GLY B 1 75 ? -1.835 17.453 2.129 1 88.88 75 GLY B N 1
ATOM 1819 C CA . GLY B 1 75 ? -2.262 18.734 2.686 1 88.88 75 GLY B CA 1
ATOM 1820 C C . GLY B 1 75 ? -1.143 19.484 3.385 1 88.88 75 GLY B C 1
ATOM 1821 O O . GLY B 1 75 ? -0.16 18.875 3.818 1 88.88 75 GLY B O 1
ATOM 1822 N N . GLU B 1 76 ? -1.35 20.75 3.572 1 88.81 76 GLU B N 1
ATOM 1823 C CA . GLU B 1 76 ? -0.345 21.609 4.191 1 88.81 76 GLU B CA 1
ATOM 1824 C C . GLU B 1 76 ? -0.154 21.266 5.668 1 88.81 76 GLU B C 1
ATOM 1826 O O . GLU B 1 76 ? 0.946 21.391 6.203 1 88.81 76 GLU B O 1
ATOM 1831 N N . LYS B 1 77 ? -1.177 20.781 6.223 1 91.62 77 LYS B N 1
ATOM 1832 C CA . LYS B 1 77 ? -1.11 20.547 7.66 1 91.62 77 LYS B CA 1
ATOM 1833 C C . LYS B 1 77 ? -1.056 19.047 7.961 1 91.62 77 LYS B C 1
ATOM 1835 O O . LYS B 1 77 ? -1.312 18.625 9.094 1 91.62 77 LYS B O 1
ATOM 1840 N N . ASP B 1 78 ? -0.73 18.344 7 1 93.5 78 ASP B N 1
ATOM 1841 C CA . ASP B 1 78 ? -0.651 16.906 7.223 1 93.5 78 ASP B CA 1
ATOM 1842 C C . ASP B 1 78 ? 0.483 16.562 8.188 1 93.5 78 ASP B C 1
ATOM 1844 O O . ASP B 1 78 ? 1.544 17.188 8.156 1 93.5 78 ASP B O 1
ATOM 1848 N N . SER B 1 79 ? 0.227 15.578 8.977 1 93.88 79 SER B N 1
ATOM 1849 C CA . SER B 1 79 ? 1.231 15.117 9.93 1 93.88 79 SER B CA 1
ATOM 1850 C C . SER B 1 79 ? 2.42 14.477 9.219 1 93.88 79 SER B C 1
ATOM 1852 O O . SER B 1 79 ? 2.34 14.164 8.031 1 93.88 79 SER B O 1
ATOM 1854 N N . VAL B 1 80 ? 3.508 14.328 9.961 1 91.94 80 VAL B N 1
ATOM 1855 C CA . VAL B 1 80 ? 4.715 13.703 9.43 1 91.94 80 VAL B CA 1
ATOM 1856 C C . VAL B 1 80 ? 4.402 12.273 8.992 1 91.94 80 VAL B C 1
ATOM 1858 O O . VAL B 1 80 ? 4.871 11.82 7.949 1 91.94 80 VAL B O 1
ATOM 1861 N N . ASN B 1 81 ? 3.607 11.594 9.766 1 94.62 81 ASN B N 1
ATOM 1862 C CA . ASN B 1 81 ? 3.229 10.219 9.43 1 94.62 81 ASN B CA 1
ATOM 1863 C C . ASN B 1 81 ? 2.494 10.148 8.094 1 94.62 81 ASN B C 1
ATOM 1865 O O . ASN B 1 81 ? 2.725 9.234 7.305 1 94.62 81 ASN B O 1
ATOM 1869 N N . ALA B 1 82 ? 1.617 11.062 7.922 1 95.56 82 ALA B N 1
ATOM 1870 C CA . ALA B 1 82 ? 0.859 11.102 6.676 1 95.56 82 ALA B CA 1
ATOM 1871 C C . ALA B 1 82 ? 1.779 11.336 5.48 1 95.56 82 ALA B C 1
ATOM 1873 O O . ALA B 1 82 ? 1.648 10.68 4.445 1 95.56 82 ALA B O 1
ATOM 1874 N N . ARG B 1 83 ? 2.654 12.203 5.645 1 94.31 83 ARG B N 1
ATOM 1875 C CA . ARG B 1 83 ? 3.584 12.516 4.562 1 94.31 83 ARG B CA 1
ATOM 1876 C C . ARG B 1 83 ? 4.469 11.312 4.238 1 94.31 83 ARG B C 1
ATOM 1878 O O . ARG B 1 83 ? 4.766 11.055 3.07 1 94.31 83 ARG B O 1
ATOM 1885 N N . ILE B 1 84 ? 4.895 10.633 5.234 1 94.44 84 ILE B N 1
ATOM 1886 C CA . ILE B 1 84 ? 5.707 9.43 5.059 1 94.44 84 ILE B CA 1
ATOM 1887 C C . ILE B 1 84 ? 4.922 8.383 4.277 1 94.44 84 ILE B C 1
ATOM 1889 O O . ILE B 1 84 ? 5.453 7.754 3.359 1 94.44 84 ILE B O 1
ATOM 1893 N N . LEU B 1 85 ? 3.705 8.266 4.641 1 96.19 85 LEU B N 1
ATOM 1894 C CA . LEU B 1 85 ? 2.885 7.25 3.988 1 96.19 85 LEU B CA 1
ATOM 1895 C C . LEU B 1 85 ? 2.617 7.617 2.533 1 96.19 85 LEU B C 1
ATOM 1897 O O . LEU B 1 85 ? 2.695 6.762 1.648 1 96.19 85 LEU B O 1
ATOM 1901 N N . PHE B 1 86 ? 2.32 8.852 2.318 1 96.56 86 PHE B N 1
ATOM 1902 C CA . PHE B 1 86 ? 2.129 9.312 0.948 1 96.56 86 PHE B CA 1
ATOM 1903 C C . PHE B 1 86 ? 3.393 9.094 0.123 1 96.56 86 PHE B C 1
ATOM 1905 O O . PHE B 1 86 ? 3.332 8.547 -0.981 1 96.56 86 PHE B O 1
ATOM 1912 N N . ASN B 1 87 ? 4.445 9.57 0.694 1 95.44 87 ASN B N 1
ATOM 1913 C CA . ASN B 1 87 ? 5.727 9.438 0.01 1 95.44 87 ASN B CA 1
ATOM 1914 C C . ASN B 1 87 ? 6.02 7.98 -0.347 1 95.44 87 ASN B C 1
ATOM 1916 O O . ASN B 1 87 ? 6.41 7.68 -1.477 1 95.44 87 ASN B O 1
ATOM 1920 N N . CYS B 1 88 ? 5.859 7.129 0.593 1 96.75 88 CYS B N 1
ATOM 1921 C CA . CYS B 1 88 ? 6.102 5.703 0.392 1 96.75 88 CYS B CA 1
ATOM 1922 C C . CYS B 1 88 ? 5.184 5.141 -0.685 1 96.75 88 CYS B C 1
ATOM 1924 O O . CYS B 1 88 ? 5.633 4.414 -1.574 1 96.75 88 CYS B O 1
ATOM 1926 N N . PHE B 1 89 ? 3.912 5.48 -0.57 1 97.56 89 PHE B N 1
ATOM 1927 C CA . PHE B 1 89 ? 2.922 4.953 -1.502 1 97.56 89 PHE B CA 1
ATOM 1928 C C . PHE B 1 89 ? 3.244 5.375 -2.93 1 97.56 89 PHE B C 1
ATOM 1930 O O . PHE B 1 89 ? 3.219 4.551 -3.846 1 97.56 89 PHE B O 1
ATOM 1937 N N . PHE B 1 90 ? 3.572 6.633 -3.123 1 97.44 90 PHE B N 1
ATOM 1938 C CA . PHE B 1 90 ? 3.818 7.156 -4.461 1 97.44 90 PHE B CA 1
ATOM 1939 C C . PHE B 1 90 ? 5.133 6.629 -5.02 1 97.44 90 PHE B C 1
ATOM 1941 O O . PHE B 1 90 ? 5.18 6.129 -6.145 1 97.44 90 PHE B O 1
ATOM 1948 N N . ILE B 1 91 ? 6.145 6.664 -4.234 1 97.31 91 ILE B N 1
ATOM 1949 C CA . ILE B 1 91 ? 7.465 6.258 -4.711 1 97.31 91 ILE B CA 1
ATOM 1950 C C . ILE B 1 91 ? 7.469 4.758 -4.996 1 97.31 91 ILE B C 1
ATOM 1952 O O . ILE B 1 91 ? 7.938 4.324 -6.051 1 97.31 91 ILE B O 1
ATOM 1956 N N . VAL B 1 92 ? 6.926 4.035 -4.094 1 97.69 92 VAL B N 1
ATOM 1957 C CA . VAL B 1 92 ? 6.945 2.584 -4.246 1 97.69 92 VAL B CA 1
ATOM 1958 C C . VAL B 1 92 ? 6.117 2.176 -5.457 1 97.69 92 VAL B C 1
ATOM 1960 O O . VAL B 1 92 ? 6.492 1.264 -6.199 1 97.69 92 VAL B O 1
ATOM 1963 N N . THR B 1 93 ? 4.961 2.791 -5.652 1 97.69 93 THR B N 1
ATOM 1964 C CA . THR B 1 93 ? 4.117 2.477 -6.801 1 97.69 93 THR B CA 1
ATOM 1965 C C . THR B 1 93 ? 4.859 2.756 -8.109 1 97.69 93 THR B C 1
ATOM 1967 O O . THR B 1 93 ? 4.949 1.884 -8.977 1 97.69 93 THR B O 1
ATOM 1970 N N . CYS B 1 94 ? 5.438 3.916 -8.234 1 97.81 94 CYS B N 1
ATOM 1971 C CA . CYS B 1 94 ? 6.137 4.301 -9.453 1 97.81 94 CYS B CA 1
ATOM 1972 C C . CYS B 1 94 ? 7.391 3.453 -9.648 1 97.81 94 CYS B C 1
ATOM 1974 O O . CYS B 1 94 ? 7.605 2.902 -10.734 1 97.81 94 CYS B O 1
ATOM 1976 N N . MET B 1 95 ? 8.164 3.293 -8.633 1 97.25 95 MET B N 1
ATOM 1977 C CA . MET B 1 95 ? 9.445 2.596 -8.719 1 97.25 95 MET B CA 1
ATOM 1978 C C . MET B 1 95 ? 9.234 1.11 -8.992 1 97.25 95 MET B C 1
ATOM 1980 O O . MET B 1 95 ? 9.992 0.505 -9.758 1 97.25 95 MET B O 1
ATOM 1984 N N . SER B 1 96 ? 8.273 0.528 -8.32 1 96.81 96 SER B N 1
ATOM 1985 C CA . SER B 1 96 ? 8.055 -0.903 -8.508 1 96.81 96 SER B CA 1
ATOM 1986 C C . SER B 1 96 ? 7.582 -1.209 -9.922 1 96.81 96 SER B C 1
ATOM 1988 O O . SER B 1 96 ? 7.906 -2.258 -10.477 1 96.81 96 SER B O 1
ATOM 1990 N N . LEU B 1 97 ? 6.77 -0.349 -10.516 1 97.06 97 LEU B N 1
ATOM 1991 C CA . LEU B 1 97 ? 6.328 -0.529 -11.898 1 97.06 97 LEU B CA 1
ATOM 1992 C C . LEU B 1 97 ? 7.516 -0.496 -12.859 1 97.06 97 LEU B C 1
ATOM 1994 O O . LEU B 1 97 ? 7.641 -1.361 -13.727 1 97.06 97 LEU B O 1
ATOM 1998 N N . ILE B 1 98 ? 8.344 0.422 -12.672 1 97.25 98 ILE B N 1
ATOM 1999 C CA . ILE B 1 98 ? 9.492 0.607 -13.547 1 97.25 98 ILE B CA 1
ATOM 2000 C C . ILE B 1 98 ? 10.523 -0.492 -13.289 1 97.25 98 ILE B C 1
ATOM 2002 O O . ILE B 1 98 ? 10.992 -1.145 -14.227 1 97.25 98 ILE B O 1
ATOM 2006 N N . MET B 1 99 ? 10.836 -0.752 -12.062 1 95.94 99 MET B N 1
ATOM 2007 C CA . MET B 1 99 ? 11.93 -1.648 -11.703 1 95.94 99 MET B CA 1
ATOM 2008 C C . MET B 1 99 ? 11.539 -3.105 -11.922 1 95.94 99 MET B C 1
ATOM 2010 O O . MET B 1 99 ? 12.398 -3.982 -12 1 95.94 99 MET B O 1
ATOM 2014 N N . THR B 1 100 ? 10.219 -3.4 -11.93 1 96 100 THR B N 1
ATOM 2015 C CA . THR B 1 100 ? 9.812 -4.762 -12.266 1 96 100 THR B CA 1
ATOM 2016 C C . THR B 1 100 ? 10.266 -5.133 -13.672 1 96 100 THR B C 1
ATOM 2018 O O . THR B 1 100 ? 10.742 -6.246 -13.898 1 96 100 THR B O 1
ATOM 2021 N N . PHE B 1 101 ? 10.195 -4.195 -14.562 1 95.62 101 PHE B N 1
ATOM 2022 C CA . PHE B 1 101 ? 10.641 -4.441 -15.93 1 95.62 101 PHE B CA 1
ATOM 2023 C C . PHE B 1 101 ? 12.156 -4.375 -16.031 1 95.62 101 PHE B C 1
ATOM 2025 O O . PHE B 1 101 ? 12.797 -5.316 -16.5 1 95.62 101 PHE B O 1
ATOM 2032 N N . ILE B 1 102 ? 12.742 -3.316 -15.508 1 94.56 102 ILE B N 1
ATOM 2033 C CA . ILE B 1 102 ? 14.172 -3.088 -15.617 1 94.56 102 ILE B CA 1
ATOM 2034 C C . ILE B 1 102 ? 14.93 -4.125 -14.789 1 94.56 102 ILE B C 1
ATOM 2036 O O . ILE B 1 102 ? 15.914 -4.699 -15.25 1 94.56 102 ILE B O 1
ATOM 2040 N N . GLY B 1 103 ? 14.508 -4.367 -13.609 1 90.38 103 GLY B N 1
ATOM 2041 C CA . GLY B 1 103 ? 15.141 -5.359 -12.758 1 90.38 103 GLY B CA 1
ATOM 2042 C C . GLY B 1 103 ? 15.086 -6.762 -13.336 1 90.38 103 GLY B C 1
ATOM 2043 O O . GLY B 1 103 ? 16.047 -7.52 -13.227 1 90.38 103 GLY B O 1
ATOM 2044 N N . GLY B 1 104 ? 13.93 -7.09 -13.891 1 90.44 104 GLY B N 1
ATOM 2045 C CA . GLY B 1 104 ? 13.828 -8.375 -14.57 1 90.44 104 GLY B CA 1
ATOM 2046 C C . GLY B 1 104 ? 14.828 -8.531 -15.703 1 90.44 104 GLY B C 1
ATOM 2047 O O . GLY B 1 104 ? 15.461 -9.578 -15.836 1 90.44 104 GLY B O 1
ATOM 2048 N N . MET B 1 105 ? 14.945 -7.453 -16.406 1 91.88 105 MET B N 1
ATOM 2049 C CA . MET B 1 105 ? 15.875 -7.48 -17.531 1 91.88 105 MET B CA 1
ATOM 2050 C C . MET B 1 105 ? 17.312 -7.543 -17.047 1 91.88 105 MET B C 1
ATOM 2052 O O . MET B 1 105 ? 18.141 -8.242 -17.625 1 91.88 105 MET B O 1
ATOM 2056 N N . LEU B 1 106 ? 17.609 -6.898 -15.992 1 89.69 106 LEU B N 1
ATOM 2057 C CA . LEU B 1 106 ? 18.938 -6.93 -15.398 1 89.69 106 LEU B CA 1
ATOM 2058 C C . LEU B 1 106 ? 19.25 -8.305 -14.828 1 89.69 106 LEU B C 1
ATOM 2060 O O . LEU B 1 106 ? 20.422 -8.703 -14.75 1 89.69 106 LEU B O 1
ATOM 2064 N N . GLY B 1 107 ? 18.234 -9.016 -14.438 1 86.19 107 GLY B N 1
ATOM 2065 C CA . GLY B 1 107 ? 18.391 -10.352 -13.891 1 86.19 107 GLY B CA 1
ATOM 2066 C C . GLY B 1 107 ? 18.516 -11.422 -14.961 1 86.19 107 GLY B C 1
ATOM 2067 O O . GLY B 1 107 ? 18.703 -12.602 -14.648 1 86.19 107 GLY B O 1
ATOM 2068 N N . GLY B 1 108 ? 18.328 -11.047 -16.219 1 87.5 108 GLY B N 1
ATOM 2069 C CA . GLY B 1 108 ? 18.516 -11.984 -17.312 1 87.5 108 GLY B CA 1
ATOM 2070 C C . GLY B 1 108 ? 17.219 -12.453 -17.938 1 87.5 108 GLY B C 1
ATOM 2071 O O . GLY B 1 108 ? 17.219 -13.305 -18.828 1 87.5 108 GLY B O 1
ATOM 2072 N N . ASP B 1 109 ? 16.109 -11.945 -17.484 1 91.12 109 ASP B N 1
ATOM 2073 C CA . ASP B 1 109 ? 14.82 -12.359 -18.031 1 91.12 109 ASP B CA 1
ATOM 2074 C C . ASP B 1 109 ? 14.492 -11.586 -19.312 1 91.12 109 ASP B C 1
ATOM 2076 O O . ASP B 1 109 ? 14.898 -10.43 -19.469 1 91.12 109 ASP B O 1
ATOM 2080 N N . SER B 1 110 ? 13.852 -12.258 -20.234 1 93.44 110 SER B N 1
ATOM 2081 C CA . SER B 1 110 ? 13.391 -11.578 -21.453 1 93.44 110 SER B CA 1
ATOM 2082 C C . SER B 1 110 ? 12.203 -10.672 -21.156 1 93.44 110 SER B C 1
ATOM 2084 O O . SER B 1 110 ? 11.492 -10.867 -20.172 1 93.44 110 SER B O 1
ATOM 2086 N N . LEU B 1 111 ? 12.031 -9.688 -21.953 1 92.62 111 LEU B N 1
ATOM 2087 C CA . LEU B 1 111 ? 10.906 -8.766 -21.812 1 92.62 111 LEU B CA 1
ATOM 2088 C C . LEU B 1 111 ? 9.578 -9.508 -21.891 1 92.62 111 LEU B C 1
ATOM 2090 O O . LEU B 1 111 ? 8.641 -9.195 -21.156 1 92.62 111 LEU B O 1
ATOM 2094 N N . SER B 1 112 ? 9.602 -10.438 -22.734 1 94.56 112 SER B N 1
ATOM 2095 C CA . SER B 1 112 ? 8.391 -11.242 -22.922 1 94.56 112 SER B CA 1
ATOM 2096 C C . SER B 1 112 ? 8.039 -12 -21.656 1 94.56 112 SER B C 1
ATOM 2098 O O . SER B 1 112 ? 6.871 -12.055 -21.266 1 94.56 112 SER B O 1
ATOM 2100 N N . LEU B 1 113 ? 9.016 -12.523 -21.031 1 93.06 113 LEU B N 1
ATOM 2101 C CA . LEU B 1 113 ? 8.797 -13.281 -19.812 1 93.06 113 LEU B CA 1
ATOM 2102 C C . LEU B 1 113 ? 8.32 -12.367 -18.688 1 93.06 113 LEU B C 1
ATOM 2104 O O . LEU B 1 113 ? 7.379 -12.703 -17.953 1 93.06 113 LEU B O 1
ATOM 2108 N N . VAL B 1 114 ? 8.93 -11.211 -18.578 1 92.81 114 VAL B N 1
ATOM 2109 C CA . VAL B 1 114 ? 8.578 -10.258 -17.531 1 92.81 114 VAL B CA 1
ATOM 2110 C C . VAL B 1 114 ? 7.137 -9.789 -17.719 1 92.81 114 VAL B C 1
ATOM 2112 O O . VAL B 1 114 ? 6.387 -9.672 -16.75 1 92.81 114 VAL B O 1
ATOM 2115 N N . THR B 1 115 ? 6.773 -9.523 -18.953 1 94.5 115 THR B N 1
ATOM 2116 C CA . THR B 1 115 ? 5.418 -9.062 -19.25 1 94.5 115 THR B CA 1
ATOM 2117 C C . THR B 1 115 ? 4.398 -10.156 -18.938 1 94.5 115 THR B C 1
ATOM 2119 O O . THR B 1 115 ? 3.314 -9.867 -18.422 1 94.5 115 THR B O 1
ATOM 2122 N N . LYS B 1 116 ? 4.785 -11.352 -19.219 1 92.94 116 LYS B N 1
ATOM 2123 C CA . LYS B 1 116 ? 3.9 -12.484 -18.969 1 92.94 116 LYS B CA 1
ATOM 2124 C C . LYS B 1 116 ? 3.672 -12.688 -17.484 1 92.94 116 LYS B C 1
ATOM 2126 O O . LYS B 1 116 ? 2.568 -13.031 -17.047 1 92.94 116 LYS B O 1
ATOM 2131 N N . GLU B 1 117 ? 4.703 -12.453 -16.766 1 91.94 117 GLU B N 1
ATOM 2132 C CA . GLU B 1 117 ? 4.633 -12.688 -15.328 1 91.94 117 GLU B CA 1
ATOM 2133 C C . GLU B 1 117 ? 4.398 -11.383 -14.57 1 91.94 117 GLU B C 1
ATOM 2135 O O . GLU B 1 117 ? 4.566 -11.336 -13.352 1 91.94 117 GLU B O 1
ATOM 2140 N N . PHE B 1 118 ? 4.055 -10.406 -15.242 1 93.94 118 PHE B N 1
ATOM 2141 C CA . PHE B 1 118 ? 3.941 -9.07 -14.68 1 93.94 118 PHE B CA 1
ATOM 2142 C C . PHE B 1 118 ? 2.977 -9.062 -13.492 1 93.94 118 PHE B C 1
ATOM 2144 O O . PHE B 1 118 ? 3.279 -8.484 -12.445 1 93.94 118 PHE B O 1
ATOM 2151 N N . PHE B 1 119 ? 1.886 -9.727 -13.609 1 90.88 119 PHE B N 1
ATOM 2152 C CA . PHE B 1 119 ? 0.818 -9.641 -12.617 1 90.88 119 PHE B CA 1
ATOM 2153 C C . PHE B 1 119 ? 1.16 -10.469 -11.383 1 90.88 119 PHE B C 1
ATOM 2155 O O . PHE B 1 119 ? 0.495 -10.352 -10.352 1 90.88 119 PHE B O 1
ATOM 2162 N N . ILE B 1 120 ? 2.152 -11.242 -11.539 1 90.12 120 ILE B N 1
ATOM 2163 C CA . ILE B 1 120 ? 2.635 -11.992 -10.383 1 90.12 120 ILE B CA 1
ATOM 2164 C C . ILE B 1 120 ? 3.801 -11.242 -9.734 1 90.12 120 ILE B C 1
ATOM 2166 O O . ILE B 1 120 ? 3.844 -11.086 -8.516 1 90.12 120 ILE B O 1
ATOM 2170 N N . ARG B 1 121 ? 4.613 -10.719 -10.547 1 93 121 ARG B N 1
ATOM 2171 C CA . ARG B 1 121 ? 5.844 -10.094 -10.078 1 93 121 ARG B CA 1
ATOM 2172 C C . ARG B 1 121 ? 5.562 -8.727 -9.453 1 93 121 ARG B C 1
ATOM 2174 O O . ARG B 1 121 ? 6.047 -8.43 -8.359 1 93 121 ARG B O 1
ATOM 2181 N N . TRP B 1 122 ? 4.789 -7.984 -10.086 1 96.19 122 TRP B N 1
ATOM 2182 C CA . TRP B 1 122 ? 4.625 -6.594 -9.672 1 96.19 122 TRP B CA 1
ATOM 2183 C C . TRP B 1 122 ? 3.945 -6.508 -8.312 1 96.19 122 TRP B C 1
ATOM 2185 O O . TRP B 1 122 ? 4.422 -5.805 -7.418 1 96.19 122 TRP B O 1
ATOM 2195 N N . PRO B 1 123 ? 2.844 -7.215 -8.141 1 95.88 123 PRO B N 1
ATOM 2196 C CA . PRO B 1 123 ? 2.217 -7.129 -6.82 1 95.88 123 PRO B CA 1
ATOM 2197 C C . PRO B 1 123 ? 3.139 -7.598 -5.695 1 95.88 123 PRO B C 1
ATOM 2199 O O . PRO B 1 123 ? 3.137 -7.016 -4.609 1 95.88 123 PRO B O 1
ATOM 2202 N N . ARG B 1 124 ? 3.818 -8.578 -5.988 1 94.62 124 ARG B N 1
ATOM 2203 C CA . ARG B 1 124 ? 4.766 -9.086 -5 1 94.62 124 ARG B CA 1
ATOM 2204 C C . ARG B 1 124 ? 5.828 -8.047 -4.68 1 94.62 124 ARG B C 1
ATOM 2206 O O . ARG B 1 124 ? 6.137 -7.805 -3.51 1 94.62 124 ARG B O 1
ATOM 2213 N N . ASN B 1 125 ? 6.367 -7.484 -5.707 1 96.25 125 ASN B N 1
ATOM 2214 C CA . ASN B 1 125 ? 7.398 -6.465 -5.543 1 96.25 125 ASN B CA 1
ATOM 2215 C C . ASN B 1 125 ? 6.852 -5.223 -4.836 1 96.25 125 ASN B C 1
ATOM 2217 O O . ASN B 1 125 ? 7.52 -4.645 -3.98 1 96.25 125 ASN B O 1
ATOM 2221 N N . PHE B 1 126 ? 5.711 -4.824 -5.238 1 97.81 126 PHE B N 1
ATOM 2222 C CA . PHE B 1 126 ? 5.062 -3.67 -4.625 1 97.81 126 PHE B CA 1
ATOM 2223 C C . PHE B 1 126 ? 4.891 -3.877 -3.125 1 97.81 126 PHE B C 1
ATOM 2225 O O . PHE B 1 126 ? 5.262 -3.016 -2.326 1 97.81 126 PHE B O 1
ATOM 2232 N N . CYS B 1 127 ? 4.301 -4.965 -2.789 1 97.44 127 CYS B N 1
ATOM 2233 C CA . CYS B 1 127 ? 4.012 -5.27 -1.392 1 97.44 127 CYS B CA 1
ATOM 2234 C C . CYS B 1 127 ? 5.293 -5.328 -0.57 1 97.44 127 CYS B C 1
ATOM 2236 O O . CYS B 1 127 ? 5.391 -4.699 0.484 1 97.44 127 CYS B O 1
ATOM 2238 N N . ALA B 1 128 ? 6.246 -6.074 -1.07 1 96.81 128 ALA B N 1
ATOM 2239 C CA . ALA B 1 128 ? 7.512 -6.227 -0.356 1 96.81 128 ALA B CA 1
ATOM 2240 C C . ALA B 1 128 ? 8.203 -4.879 -0.174 1 96.81 128 ALA B C 1
ATOM 2242 O O . ALA B 1 128 ? 8.672 -4.559 0.921 1 96.81 128 ALA B O 1
ATOM 2243 N N . ALA B 1 129 ? 8.211 -4.145 -1.273 1 97.75 129 ALA B N 1
ATOM 2244 C CA . ALA B 1 129 ? 8.867 -2.84 -1.227 1 97.75 129 ALA B CA 1
ATOM 2245 C C . ALA B 1 129 ? 8.133 -1.896 -0.273 1 97.75 129 ALA B C 1
ATOM 2247 O O . ALA B 1 129 ? 8.766 -1.113 0.439 1 97.75 129 ALA B O 1
ATOM 2248 N N . PHE B 1 130 ? 6.848 -1.933 -0.299 1 98.19 130 PHE B N 1
ATOM 2249 C CA . PHE B 1 130 ? 6.031 -1.055 0.53 1 98.19 130 PHE B CA 1
ATOM 2250 C C . PHE B 1 130 ? 6.312 -1.291 2.01 1 98.19 130 PHE B C 1
ATOM 2252 O O . PHE B 1 130 ? 6.609 -0.349 2.748 1 98.19 130 PHE B O 1
ATOM 2259 N N . PHE B 1 131 ? 6.293 -2.498 2.428 1 97.31 131 PHE B N 1
ATOM 2260 C CA . PHE B 1 131 ? 6.5 -2.828 3.832 1 97.31 131 PHE B CA 1
ATOM 2261 C C . PHE B 1 131 ? 7.965 -2.656 4.219 1 97.31 131 PHE B C 1
ATOM 2263 O O . PHE B 1 131 ? 8.273 -2.209 5.328 1 97.31 131 PHE B O 1
ATOM 2270 N N . LEU B 1 132 ? 8.812 -3.021 3.326 1 97.75 132 LEU B N 1
ATOM 2271 C CA . LEU B 1 132 ? 10.227 -2.809 3.598 1 97.75 132 LEU B CA 1
ATOM 2272 C C . LEU B 1 132 ? 10.531 -1.325 3.787 1 97.75 132 LEU B C 1
ATOM 2274 O O . LEU B 1 132 ? 11.297 -0.952 4.676 1 97.75 132 LEU B O 1
ATOM 2278 N N . ASN B 1 133 ? 9.93 -0.517 2.938 1 97.44 133 ASN B N 1
ATOM 2279 C CA . ASN B 1 133 ? 10.141 0.926 3.002 1 97.44 133 ASN B CA 1
ATOM 2280 C C . ASN B 1 133 ? 9.641 1.507 4.32 1 97.44 133 ASN B C 1
ATOM 2282 O O . ASN B 1 133 ? 10.367 2.229 5.004 1 97.44 133 ASN B O 1
ATOM 2286 N N . ILE B 1 134 ? 8.469 1.162 4.707 1 96.06 134 ILE B N 1
ATOM 2287 C CA . ILE B 1 134 ? 7.828 1.771 5.863 1 96.06 134 ILE B CA 1
ATOM 2288 C C . ILE B 1 134 ? 8.438 1.208 7.148 1 96.06 134 ILE B C 1
ATOM 2290 O O . ILE B 1 134 ? 8.57 1.923 8.141 1 96.06 134 ILE B O 1
ATOM 2294 N N . LEU B 1 135 ? 8.82 -0.051 7.156 1 96.12 135 LEU B N 1
ATOM 2295 C CA . LEU B 1 135 ? 9.18 -0.706 8.414 1 96.12 135 LEU B CA 1
ATOM 2296 C C . LEU B 1 135 ? 10.688 -0.678 8.633 1 96.12 135 LEU B C 1
ATOM 2298 O O . LEU B 1 135 ? 11.148 -0.711 9.773 1 96.12 135 LEU B O 1
ATOM 2302 N N . VAL B 1 136 ? 11.438 -0.664 7.625 1 96.81 136 VAL B N 1
ATOM 2303 C CA . VAL B 1 136 ? 12.875 -0.835 7.797 1 96.81 136 VAL B CA 1
ATOM 2304 C C . VAL B 1 136 ? 13.617 0.316 7.121 1 96.81 136 VAL B C 1
ATOM 2306 O O . VAL B 1 136 ? 14.18 1.179 7.797 1 96.81 136 VAL B O 1
ATOM 2309 N N . ALA B 1 137 ? 13.492 0.407 5.812 1 96.62 137 ALA B N 1
ATOM 2310 C CA . ALA B 1 137 ? 14.312 1.352 5.062 1 96.62 137 ALA B CA 1
ATOM 2311 C C . ALA B 1 137 ? 14.047 2.787 5.504 1 96.62 137 ALA B C 1
ATOM 2313 O O . ALA B 1 137 ? 14.977 3.572 5.684 1 96.62 137 ALA B O 1
ATOM 2314 N N . GLY B 1 138 ? 12.781 3.111 5.672 1 95.19 138 GLY B N 1
ATOM 2315 C CA . GLY B 1 138 ? 12.438 4.449 6.129 1 95.19 138 GLY B CA 1
ATOM 2316 C C . GLY B 1 138 ? 13.023 4.793 7.484 1 95.19 138 GLY B C 1
ATOM 2317 O O . GLY B 1 138 ? 13.859 5.688 7.594 1 95.19 138 GLY B O 1
ATOM 2318 N N . PRO B 1 139 ? 12.602 4.059 8.477 1 95.5 139 PRO B N 1
ATOM 2319 C CA . PRO B 1 139 ? 13.086 4.336 9.828 1 95.5 139 PRO B CA 1
ATOM 2320 C C . PRO B 1 139 ? 14.609 4.273 9.938 1 95.5 139 PRO B C 1
ATOM 2322 O O . PRO B 1 139 ? 15.211 5.094 10.633 1 95.5 139 PRO B O 1
ATOM 2325 N N . VAL B 1 140 ? 15.234 3.355 9.352 1 96.19 140 VAL B N 1
ATOM 2326 C CA . VAL B 1 140 ? 16.688 3.229 9.406 1 96.19 140 VAL B CA 1
ATOM 2327 C C . VAL B 1 140 ? 17.344 4.43 8.719 1 96.19 140 VAL B C 1
ATOM 2329 O O . VAL B 1 140 ? 18.281 5.027 9.25 1 96.19 140 VAL B O 1
ATOM 2332 N N . SER B 1 141 ? 16.875 4.789 7.551 1 96 141 SER B N 1
ATOM 2333 C CA . SER B 1 141 ? 17.438 5.914 6.812 1 96 141 SER B CA 1
ATOM 2334 C C . SER B 1 141 ? 17.25 7.223 7.582 1 96 141 SER B C 1
ATOM 2336 O O . SER B 1 141 ? 18.141 8.07 7.594 1 96 141 SER B O 1
ATOM 2338 N N . ARG B 1 142 ? 16.141 7.355 8.203 1 94.19 142 ARG B N 1
ATOM 2339 C CA . ARG B 1 142 ? 15.891 8.555 9 1 94.19 142 ARG B CA 1
ATOM 2340 C C . ARG B 1 142 ? 16.797 8.594 10.227 1 94.19 142 ARG B C 1
ATOM 2342 O O . ARG B 1 142 ? 17.25 9.672 10.625 1 94.19 142 ARG B O 1
ATOM 2349 N N . ALA B 1 143 ? 16.969 7.453 10.812 1 96.19 143 ALA B N 1
ATOM 2350 C CA . ALA B 1 143 ? 17.875 7.375 11.969 1 96.19 143 ALA B CA 1
ATOM 2351 C C . ALA B 1 143 ? 19.297 7.746 11.578 1 96.19 143 ALA B C 1
ATOM 2353 O O . ALA B 1 143 ? 19.984 8.461 12.312 1 96.19 143 ALA B O 1
ATOM 2354 N N . ILE B 1 144 ? 19.719 7.266 10.516 1 95.06 144 ILE B N 1
ATOM 2355 C CA . ILE B 1 144 ? 21.062 7.559 10.031 1 95.06 144 ILE B CA 1
ATOM 2356 C C . ILE B 1 144 ? 21.188 9.047 9.719 1 95.06 144 ILE B C 1
ATOM 2358 O O . ILE B 1 144 ? 22.188 9.68 10.062 1 95.06 144 ILE B O 1
ATOM 2362 N N . LEU B 1 145 ? 20.234 9.578 9.07 1 94.69 145 LEU B N 1
ATOM 2363 C CA . LEU B 1 145 ? 20.234 11 8.758 1 94.69 145 LEU B CA 1
ATOM 2364 C C . LEU B 1 145 ? 20.328 11.836 10.039 1 94.69 145 LEU B C 1
ATOM 2366 O O . LEU B 1 145 ? 21.078 12.805 10.102 1 94.69 145 LEU B O 1
ATOM 2370 N N . ARG B 1 146 ? 19.547 11.391 11 1 94.5 146 ARG B N 1
ATOM 2371 C CA . ARG B 1 146 ? 19.547 12.102 12.273 1 94.5 146 ARG B CA 1
ATOM 2372 C C . ARG B 1 146 ? 20.922 12.062 12.922 1 94.5 146 ARG B C 1
ATOM 2374 O O . ARG B 1 146 ? 21.359 13.039 13.523 1 94.5 146 ARG B O 1
ATOM 2381 N N . MET B 1 147 ? 21.484 10.992 12.828 1 95.44 147 MET B N 1
ATOM 2382 C CA . MET B 1 147 ? 22.828 10.828 13.391 1 95.44 147 MET B CA 1
ATOM 2383 C C . MET B 1 147 ? 23.812 11.758 12.695 1 95.44 147 MET B C 1
ATOM 2385 O O . MET B 1 147 ? 24.656 12.375 13.352 1 95.44 147 MET B O 1
ATOM 2389 N N . ILE B 1 148 ? 23.703 11.836 11.5 1 92.44 148 ILE B N 1
ATOM 2390 C CA . ILE B 1 148 ? 24.609 12.672 10.719 1 92.44 148 ILE B CA 1
ATOM 2391 C C . ILE B 1 148 ? 24.344 14.148 11.031 1 92.44 148 ILE B C 1
ATOM 2393 O O . ILE B 1 148 ? 25.281 14.938 11.156 1 92.44 148 ILE B O 1
ATOM 2397 N N . GLN B 1 149 ? 23.094 14.5 11.133 1 93.88 149 GLN B N 1
ATOM 2398 C CA . GLN B 1 149 ? 22.719 15.875 11.43 1 93.88 149 GLN B CA 1
ATOM 2399 C C . GLN B 1 149 ? 23.172 16.281 12.836 1 93.88 149 GLN B C 1
ATOM 2401 O O . GLN B 1 149 ? 23.594 17.406 13.047 1 93.88 149 GLN B O 1
ATOM 2406 N N . ARG B 1 150 ? 22.969 15.398 13.703 1 93.88 150 ARG B N 1
ATOM 2407 C CA . ARG B 1 150 ? 23.406 15.656 15.078 1 93.88 150 ARG B CA 1
ATOM 2408 C C . ARG B 1 150 ? 24.906 15.891 15.133 1 93.88 150 ARG B C 1
ATOM 2410 O O . ARG B 1 150 ? 25.375 16.766 15.859 1 93.88 150 ARG B O 1
ATOM 2417 N N . SER B 1 151 ? 25.609 15.094 14.453 1 92.12 151 SER B N 1
ATOM 2418 C CA . SER B 1 151 ? 27.062 15.25 14.398 1 92.12 151 SER B CA 1
ATOM 2419 C C . SER B 1 151 ? 27.453 16.578 13.773 1 92.12 151 SER B C 1
ATOM 2421 O O . SER B 1 151 ? 28.391 17.234 14.227 1 92.12 151 SER B O 1
ATOM 2423 N N . ALA B 1 152 ? 26.766 16.969 12.727 1 89.5 152 ALA B N 1
ATOM 2424 C CA . ALA B 1 152 ? 27.031 18.234 12.055 1 89.5 152 ALA B CA 1
ATOM 2425 C C . ALA B 1 152 ? 26.719 19.422 12.969 1 89.5 152 ALA B C 1
ATOM 2427 O O . ALA B 1 152 ? 27.469 20.406 12.977 1 89.5 152 ALA B O 1
ATOM 2428 N N . ASP B 1 153 ? 25.578 19.312 13.68 1 91.75 153 ASP B N 1
ATOM 2429 C CA . ASP B 1 153 ? 25.188 20.375 14.594 1 91.75 153 ASP B CA 1
ATOM 2430 C C . ASP B 1 153 ? 26.172 20.484 15.758 1 91.75 153 ASP B C 1
ATOM 2432 O O . ASP B 1 153 ? 26.469 21.594 16.219 1 91.75 153 ASP B O 1
ATOM 2436 N N . ALA B 1 154 ? 26.609 19.375 16.203 1 91.19 154 ALA B N 1
ATOM 2437 C CA . ALA B 1 154 ? 27.578 19.375 17.281 1 91.19 154 ALA B CA 1
ATOM 2438 C C . ALA B 1 154 ? 28.891 20.047 16.844 1 91.19 154 ALA B C 1
ATOM 2440 O O . ALA B 1 154 ? 29.5 20.781 17.625 1 91.19 154 ALA B O 1
ATOM 2441 N N . LYS B 1 155 ? 29.297 19.828 15.703 1 89.44 155 LYS B N 1
ATOM 2442 C CA . LYS B 1 155 ? 30.531 20.422 15.172 1 89.44 155 LYS B CA 1
ATOM 2443 C C . LYS B 1 155 ? 30.375 21.938 15.008 1 89.44 155 LYS B C 1
ATOM 2445 O O . LYS B 1 155 ? 31.297 22.688 15.289 1 89.44 155 LYS B O 1
ATOM 2450 N N . LYS B 1 156 ? 29.219 22.359 14.539 1 88.38 156 LYS B N 1
ATOM 2451 C CA . LYS B 1 156 ? 28.953 23.797 14.367 1 88.38 156 LYS B CA 1
ATOM 2452 C C . LYS B 1 156 ? 28.938 24.516 15.711 1 88.38 156 LYS B C 1
ATOM 2454 O O . LYS B 1 156 ? 29.453 25.625 15.828 1 88.38 156 LYS B O 1
ATOM 2459 N N . ASN B 1 157 ? 28.328 23.844 16.641 1 90.06 157 ASN B N 1
ATOM 2460 C CA . ASN B 1 157 ? 28.281 24.422 17.984 1 90.06 157 ASN B CA 1
ATOM 2461 C C . ASN B 1 157 ? 29.656 24.484 18.625 1 90.06 157 ASN B C 1
ATOM 2463 O O . ASN B 1 157 ? 29.969 25.438 19.359 1 90.06 157 ASN B O 1
ATOM 2467 N N . ALA B 1 158 ? 30.422 23.484 18.344 1 89.12 158 ALA B N 1
ATOM 2468 C CA . ALA B 1 158 ? 31.781 23.438 18.891 1 89.12 158 ALA B CA 1
ATOM 2469 C C . ALA B 1 158 ? 32.625 24.547 18.297 1 89.12 158 ALA B C 1
ATOM 2471 O O . ALA B 1 158 ? 33.469 25.156 18.984 1 89.12 158 ALA B O 1
ATOM 2472 N N . VAL B 1 159 ? 32.531 24.922 17.109 1 81.62 159 VAL B N 1
ATOM 2473 C CA . VAL B 1 159 ? 33.312 25.953 16.438 1 81.62 159 VAL B CA 1
ATOM 2474 C C . VAL B 1 159 ? 32.812 27.344 16.875 1 81.62 159 VAL B C 1
ATOM 2476 O O . VAL B 1 159 ? 33.594 28.266 17 1 81.62 159 VAL B O 1
ATOM 2479 N N . ALA B 1 160 ? 31.484 27.438 17.094 1 82.12 160 ALA B N 1
ATOM 2480 C CA . ALA B 1 160 ? 30.922 28.719 17.516 1 82.12 160 ALA B CA 1
ATOM 2481 C C . ALA B 1 160 ? 31.281 29.031 18.953 1 82.12 160 ALA B C 1
ATOM 2483 O O . ALA B 1 160 ? 31.422 30.203 19.328 1 82.12 160 ALA B O 1
ATOM 2484 N N . GLY B 1 161 ? 31.328 28.016 19.703 1 73.56 161 GLY B N 1
ATOM 2485 C CA . GLY B 1 161 ? 31.688 28.25 21.094 1 73.56 161 GLY B CA 1
ATOM 2486 C C . GLY B 1 161 ? 33.188 28.375 21.312 1 73.56 161 GLY B C 1
ATOM 2487 O O . GLY B 1 161 ? 33.625 28.703 22.422 1 73.56 161 GLY B O 1
ATOM 2488 N N . ALA B 1 162 ? 33.906 28.141 20.344 1 68.25 162 ALA B N 1
ATOM 2489 C CA . ALA B 1 162 ? 35.344 28.359 20.484 1 68.25 162 ALA B CA 1
ATOM 2490 C C . ALA B 1 162 ? 35.719 29.766 20.031 1 68.25 162 ALA B C 1
ATOM 2492 O O . ALA B 1 162 ? 35.062 30.344 19.172 1 68.25 162 ALA B O 1
#

pLDDT: mean 92.93, std 4.56, range [65.56, 98.19]

Sequence (324 aa):
MPRNKKEGIIFGITMCVIMVFFMGMLNISIHHGVFDGEVMIICLKAFPVTFIVAFIIEGAIVGKVNGMLLEKFCGEKDSVNARILFNCFFIVTCMSLIMTFIGGMLGGDSLSLVTKEFFIRWPRNFCAAFFLNILVAGPVSRAILRMIQRSADAKKNAVAGAMPRNKKEGIIFGITMCVIMVFFMGMLNISIHHGVFDGEVMIICLKAFPVTFIVAFIIEGAIVGKVNGMLLEKFCGEKDSVNARILFNCFFIVTCMSLIMTFIGGMLGGDSLSLVTKEFFIRWPRNFCAAFFLNILVAGPVSRAILRMIQRSADAKKNAVAGA

Solvent-accessible surface area (backbone atoms only — not comparable to full-atom values): 16979 Å² total; per-residue (Å²): 128,67,87,46,69,68,49,39,50,51,39,50,50,50,30,45,53,49,47,47,49,54,50,42,46,50,52,51,22,60,74,67,69,44,87,49,71,67,45,50,50,53,35,60,68,48,40,63,61,53,41,52,53,49,50,48,44,38,65,68,46,41,44,53,53,35,53,52,46,44,66,70,58,51,47,94,58,38,32,72,57,44,51,50,51,51,50,47,54,47,38,35,53,53,45,33,63,53,42,47,53,53,48,36,44,74,71,67,44,51,68,66,55,43,62,72,42,34,82,61,49,37,28,39,48,36,42,51,48,44,52,41,36,67,70,41,31,43,55,52,28,51,50,51,46,47,52,53,49,51,53,53,51,50,53,54,51,52,59,67,73,93,129,68,87,48,68,69,48,39,50,51,38,49,50,49,30,45,53,49,48,47,50,55,50,40,45,50,54,51,21,60,74,66,70,44,87,49,71,65,46,52,52,54,36,60,66,47,40,62,62,53,41,52,54,50,51,47,44,38,66,68,46,41,44,52,53,35,52,53,48,44,68,70,58,50,50,94,58,38,33,70,58,42,50,50,50,51,51,47,54,47,38,37,54,53,44,33,61,51,42,48,54,52,48,36,46,73,72,70,44,51,70,67,55,40,62,72,40,34,82,61,48,38,26,38,48,35,41,52,48,43,51,42,36,68,69,42,31,42,56,52,27,51,50,50,46,48,51,52,48,51,53,50,51,50,51,53,50,53,58,66,74,93

Radius of gyration: 22.9 Å; Cα contacts (8 Å, |Δi|>4): 274; chains: 2; bounding box: 79×56×44 Å

Secondary structure (DSSP, 8-state):
---SHHHHHHHHHHHHHHHHHHHHHHHHHHHHTS--HHHHH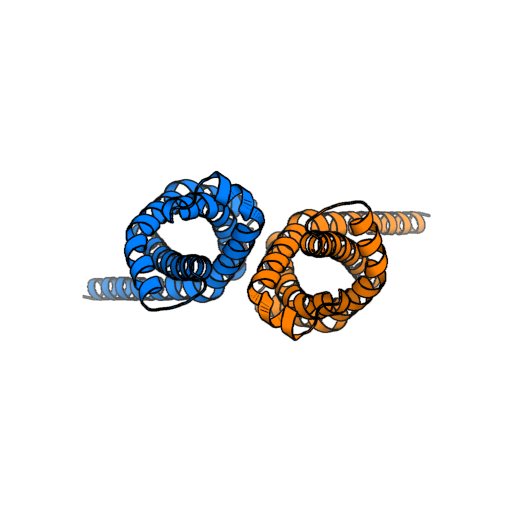HHHHHHHHHHHHHHHHIIIIIHHHHHHHHHHHS-TT--HHHHHHHHHHHHHHHHHHHHHHHHHHHTT--HHHHHHTHHHHHHHHHHHHHHHIIIIIHHHHHHHHHHHHHHHHHHHHHHHH-/---SHHHHHHHHHHHHHHHHHHHHHHHHHHHHTS--HHHHHHHHHHHHHHHHHHHHHIIIIIHHHHHHHHHHHS-TT--HHHHHHHHHHHHHHHHHHHHHHHHHHHTT--HHHHHHTHHHHHHHHHHHHHHHIIIIIHHHHHHHHHHHHHHHHHHHHHHH--

Organism: NCBI:txid632245

Nearest PDB structures (foldseek):
  8fed-assembly1_K  TM=3.039E-01  e=2.505E+00  Mycolicibacterium smegmatis MC2 155
  8fed-assembly1_K  TM=3.040E-01  e=2.382E+00  Mycolicibacterium smegmatis MC2 155

InterPro domains:
  IPR021529 Protein of unknown function DUF2798 [PF11391] (4-62)
  IPR021529 Protein of unknown function DUF2798 [PF11391] (85-148)

Foldseek 3Di:
DDPDDVLVLLLLLLLLLQLLQVLLLVVLCVVVVHRDPVSNVLSVVLRVVLSVVLSCCCVPPQVVVLVVVCVVPPDPPDDPVVSQLSSLLSSLLVSLLVCLQVVCVSSPHDSVVSVVCVVVRSVVSSVVSSCCCVPPSVVVSVVVSVVVVVVVVVVVVVVVVD/DDPDDVLVLLLLLLLLLQLLQVLLLVVLCVVVVHRDPVSNVLSVVLRVVLSVVLSCCCVPPQVVQLVVVCVVPPDPPDDPVVSLLSSLLSSLLVSLLVCLQVVCVSSPHDSVVSVVCVVVRSVVSSVVSSCCCVPPSVVVSVVVSVVVVVVVVVVVVVVVVD